Protein AF-A0A9P0GEY4-F1 (afdb_monomer)

pLDDT: mean 89.15, std 10.78, range [30.41, 98.0]

Secondary structure (DSSP, 8-state):
-HHHHT-SS--HHHHHHHHHHHHHHHHHTTB-HHHHHHTTT-GGG--TT-GGGBPPTTTS---HHHHHHHTSTTS-HHHHHHHHHHHHHHHHHHHHHHHHH--TT-HHHHHHGGGSHHHHHHS-----THHHHH-TT----HHHHHHHHHHGGG-THHHHHGGG-HHHHHHHHHH-B-TTSSBS-HHHHHHHHHHHTS---THHHHHHHHHHHHHS-SSS----HHHHHHHHHHHHHHTT--TTT----HHHHH---------

Structure (mmCIF, N/CA/C/O backbone):
data_AF-A0A9P0GEY4-F1
#
_entry.id   AF-A0A9P0GEY4-F1
#
loop_
_atom_site.group_PDB
_atom_site.id
_atom_site.type_symbol
_atom_site.label_atom_id
_atom_site.label_alt_id
_atom_site.label_comp_id
_atom_site.label_asym_id
_atom_site.label_entity_id
_atom_site.label_seq_id
_atom_site.pdbx_PDB_ins_code
_atom_site.Cartn_x
_atom_site.Cartn_y
_atom_site.Cartn_z
_atom_site.occupancy
_atom_site.B_iso_or_equiv
_atom_site.auth_seq_id
_atom_site.auth_comp_id
_atom_site.auth_asym_id
_atom_site.auth_atom_id
_atom_site.pdbx_PDB_model_num
ATOM 1 N N . MET A 1 1 ? -3.042 8.445 5.152 1.00 68.25 1 MET A N 1
ATOM 2 C CA . MET A 1 1 ? -3.713 7.452 4.290 1.00 68.25 1 MET A CA 1
ATOM 3 C C . MET A 1 1 ? -4.625 8.066 3.233 1.00 68.25 1 MET A C 1
ATOM 5 O O . MET A 1 1 ? -4.267 7.955 2.077 1.00 68.25 1 MET A O 1
ATOM 9 N N . ASN A 1 2 ? -5.768 8.693 3.560 1.00 75.38 2 ASN A N 1
ATOM 10 C CA . ASN A 1 2 ? -6.683 9.182 2.507 1.00 75.38 2 ASN A CA 1
ATOM 11 C C . ASN A 1 2 ? -5.985 10.156 1.536 1.00 75.38 2 ASN A C 1
ATOM 13 O O . ASN A 1 2 ? -5.916 9.899 0.345 1.00 75.38 2 ASN A O 1
ATOM 17 N N . ILE A 1 3 ? -5.342 11.197 2.072 1.00 78.88 3 ILE A N 1
ATOM 18 C CA . ILE A 1 3 ? -4.557 12.168 1.284 1.00 78.88 3 ILE A CA 1
ATOM 19 C C . ILE A 1 3 ? -3.437 11.482 0.485 1.00 78.88 3 ILE A C 1
ATOM 21 O O . ILE A 1 3 ? -3.150 11.844 -0.648 1.00 78.88 3 ILE A O 1
ATOM 25 N N . GLU A 1 4 ? -2.816 10.460 1.070 1.00 81.44 4 GLU A N 1
ATOM 26 C CA . GLU A 1 4 ? -1.689 9.745 0.468 1.00 81.44 4 GLU A CA 1
ATOM 27 C C . GLU A 1 4 ? -2.111 8.961 -0.781 1.00 81.44 4 GLU A C 1
ATOM 29 O O . GLU A 1 4 ? -1.420 9.018 -1.793 1.00 81.44 4 GLU A O 1
ATOM 34 N N . PHE A 1 5 ? -3.275 8.307 -0.745 1.00 83.06 5 PHE A N 1
ATOM 35 C CA . PHE A 1 5 ? -3.839 7.577 -1.886 1.00 83.06 5 PHE A CA 1
ATOM 36 C C . PHE A 1 5 ? -4.717 8.437 -2.804 1.00 83.06 5 PHE A C 1
ATOM 38 O O . PHE A 1 5 ? -5.253 7.933 -3.785 1.00 83.06 5 PHE A O 1
ATOM 45 N N . GLN A 1 6 ? -4.852 9.733 -2.522 1.00 82.88 6 GLN A N 1
ATOM 46 C CA . GLN A 1 6 ? -5.388 10.713 -3.472 1.00 82.88 6 GLN A CA 1
ATOM 47 C C . GLN A 1 6 ? -4.307 11.287 -4.401 1.00 82.88 6 GLN A C 1
ATOM 49 O O . GLN A 1 6 ? -4.634 12.030 -5.328 1.00 82.88 6 GLN A O 1
ATOM 54 N N . SER A 1 7 ? -3.037 10.939 -4.163 1.00 84.69 7 SER A N 1
ATOM 55 C CA . SER A 1 7 ? -1.894 11.393 -4.952 1.00 84.69 7 SER A CA 1
ATOM 56 C C . SER A 1 7 ? -2.032 11.045 -6.439 1.00 84.69 7 SER A C 1
ATOM 58 O O . SER A 1 7 ? -2.631 10.041 -6.819 1.00 84.69 7 SER A O 1
ATOM 60 N N . GLU A 1 8 ? -1.449 11.882 -7.293 1.00 82.31 8 GLU A N 1
ATOM 61 C CA . GLU A 1 8 ? -1.297 11.600 -8.727 1.00 82.31 8 GLU A CA 1
ATOM 62 C C . GLU A 1 8 ? -0.056 10.755 -9.023 1.00 82.31 8 GLU A C 1
ATOM 64 O O . GLU A 1 8 ? 0.036 10.139 -10.081 1.00 82.31 8 GLU A O 1
ATOM 69 N N . HIS A 1 9 ? 0.864 10.667 -8.062 1.00 87.12 9 HIS A N 1
ATOM 70 C CA . HIS A 1 9 ? 2.096 9.901 -8.190 1.00 87.12 9 HIS A CA 1
ATOM 71 C C . HIS A 1 9 ? 1.862 8.409 -7.906 1.00 87.12 9 HIS A C 1
ATOM 73 O O . HIS A 1 9 ? 0.943 8.056 -7.159 1.00 87.12 9 HIS A O 1
ATOM 79 N N . PRO A 1 10 ? 2.710 7.504 -8.429 1.00 89.00 10 PRO A N 1
ATOM 80 C CA . PRO A 1 10 ? 2.598 6.076 -8.149 1.00 89.00 10 PRO A CA 1
ATOM 81 C C . PRO A 1 10 ? 2.727 5.776 -6.648 1.00 89.00 10 PRO A C 1
ATOM 83 O O . PRO A 1 10 ? 3.715 6.146 -6.014 1.00 89.00 10 PRO A O 1
ATOM 86 N N . LYS A 1 11 ? 1.742 5.071 -6.072 1.00 92.50 11 LYS A N 1
ATOM 87 C CA . LYS A 1 11 ? 1.725 4.657 -4.650 1.00 92.50 11 LYS A CA 1
ATOM 88 C C . LYS A 1 11 ? 1.466 3.167 -4.432 1.00 92.50 11 LYS A C 1
ATOM 90 O O . LYS A 1 11 ? 1.324 2.728 -3.292 1.00 92.50 11 LYS A O 1
ATOM 95 N N . ILE A 1 12 ? 1.430 2.373 -5.504 1.00 92.69 12 ILE A N 1
ATOM 96 C CA . ILE A 1 12 ? 1.053 0.954 -5.435 1.00 92.69 12 ILE A CA 1
ATOM 97 C C . ILE A 1 12 ? 1.972 0.135 -4.511 1.00 92.69 12 ILE A C 1
ATOM 99 O O . ILE A 1 12 ? 1.498 -0.721 -3.772 1.00 92.69 12 ILE A O 1
ATOM 103 N N . HIS A 1 13 ? 3.265 0.469 -4.469 1.00 92.38 13 HIS A N 1
ATOM 104 C CA . HIS A 1 13 ? 4.271 -0.176 -3.618 1.00 92.38 13 HIS A CA 1
ATOM 105 C C . HIS A 1 13 ? 3.966 -0.050 -2.113 1.00 92.38 13 HIS A C 1
ATOM 107 O O . HIS A 1 13 ? 4.307 -0.943 -1.338 1.00 92.38 13 HIS A O 1
ATOM 113 N N . HIS A 1 14 ? 3.273 1.013 -1.691 1.00 92.88 14 HIS A N 1
ATOM 114 C CA . HIS A 1 14 ? 2.885 1.232 -0.294 1.00 92.88 14 HIS A CA 1
ATOM 115 C C . HIS A 1 14 ? 1.480 0.729 0.046 1.00 92.88 14 HIS A C 1
ATOM 117 O O . HIS A 1 14 ? 1.140 0.652 1.227 1.00 92.88 14 HIS A O 1
ATOM 123 N N . LEU A 1 15 ? 0.654 0.387 -0.950 1.00 92.88 15 LEU A N 1
ATOM 124 C CA . LEU A 1 15 ? -0.766 0.103 -0.736 1.00 92.88 15 LEU A CA 1
ATOM 125 C C . LEU A 1 15 ? -0.985 -1.010 0.295 1.00 92.88 15 LEU A C 1
ATOM 127 O O . LEU A 1 15 ? -1.696 -0.811 1.281 1.00 92.88 15 LEU A O 1
ATOM 131 N N . TYR A 1 16 ? -0.316 -2.150 0.111 1.00 94.56 16 TYR A N 1
ATOM 132 C CA . TYR A 1 16 ? -0.448 -3.294 1.012 1.00 94.56 16 TYR A CA 1
ATOM 133 C C . TYR A 1 16 ? -0.030 -2.966 2.448 1.00 94.56 16 TYR A C 1
ATOM 135 O O . TYR A 1 16 ? -0.753 -3.267 3.403 1.00 94.56 16 TYR A O 1
ATOM 143 N N . GLU A 1 17 ? 1.137 -2.345 2.607 1.00 93.06 17 GLU A N 1
ATOM 144 C CA . GLU A 1 17 ? 1.706 -2.020 3.912 1.00 93.06 17 GLU A CA 1
ATOM 145 C C . GLU A 1 17 ? 0.837 -1.011 4.662 1.00 93.06 17 GLU A C 1
ATOM 147 O O . GLU A 1 17 ? 0.429 -1.279 5.791 1.00 93.06 17 GLU A O 1
ATOM 152 N N . LYS A 1 18 ? 0.451 0.091 4.013 1.00 93.31 18 LYS A N 1
ATOM 153 C CA . LYS A 1 18 ? -0.343 1.147 4.650 1.00 93.31 18 LYS A CA 1
ATOM 154 C C . LYS A 1 18 ? -1.724 0.659 5.067 1.00 93.31 18 LYS A C 1
ATOM 156 O O . LYS A 1 18 ? -2.150 0.952 6.184 1.00 93.31 18 LYS A O 1
ATOM 161 N N . ILE A 1 19 ? -2.426 -0.098 4.218 1.00 94.06 19 ILE A N 1
ATOM 162 C CA . ILE A 1 19 ? -3.738 -0.660 4.581 1.00 94.06 19 ILE A CA 1
ATOM 163 C C . ILE A 1 19 ? -3.595 -1.663 5.732 1.00 94.06 19 ILE A C 1
ATOM 165 O O . ILE A 1 19 ? -4.371 -1.618 6.688 1.00 94.06 19 ILE A O 1
ATOM 169 N N . SER A 1 20 ? -2.559 -2.507 5.699 1.00 94.62 20 SER A N 1
ATOM 170 C CA . SER A 1 20 ? -2.240 -3.434 6.791 1.00 94.62 20 SER A CA 1
ATOM 171 C C . SER A 1 20 ? -1.948 -2.718 8.111 1.00 94.62 20 SER A C 1
ATOM 173 O O . SER A 1 20 ? -2.391 -3.171 9.167 1.00 94.62 20 SER A O 1
ATOM 175 N N . GLU A 1 21 ? -1.213 -1.607 8.074 1.00 93.94 21 GLU A N 1
ATOM 176 C CA . GLU A 1 21 ? -0.913 -0.779 9.243 1.00 93.94 21 GLU A CA 1
ATOM 177 C C . GLU A 1 21 ? -2.171 -0.143 9.828 1.00 93.94 21 GLU A C 1
ATOM 179 O O . GLU A 1 21 ? -2.418 -0.298 11.025 1.00 93.94 21 GLU A O 1
ATOM 184 N N . LEU A 1 22 ? -2.999 0.510 9.005 1.00 94.62 22 LEU A N 1
ATOM 185 C CA . L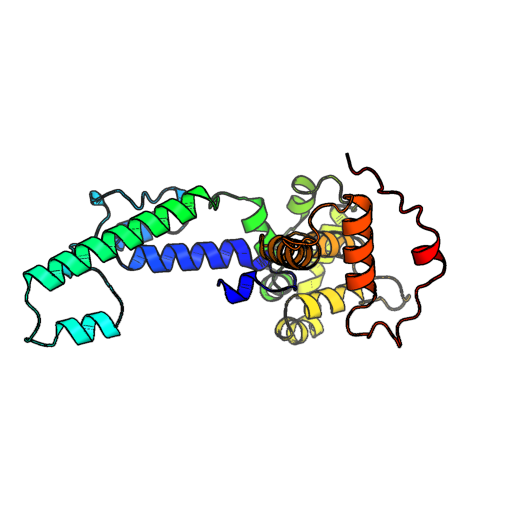EU A 1 22 ? -4.257 1.103 9.468 1.00 94.62 22 LEU A CA 1
ATOM 186 C C . LEU A 1 22 ? -5.162 0.051 10.094 1.00 94.62 22 LEU A C 1
ATOM 188 O O . LEU A 1 22 ? -5.680 0.260 11.190 1.00 94.62 22 LEU A O 1
ATOM 192 N N . TYR A 1 23 ? -5.327 -1.085 9.418 1.00 96.12 23 TYR A N 1
ATOM 193 C CA . TYR A 1 23 ? -6.159 -2.169 9.912 1.00 96.12 23 TYR A CA 1
ATOM 194 C C . TYR A 1 23 ? -5.672 -2.658 11.283 1.00 96.12 23 TYR A C 1
ATOM 196 O O . TYR A 1 23 ? -6.457 -2.747 12.225 1.00 96.12 23 TYR A O 1
ATOM 204 N N . LYS A 1 24 ? -4.358 -2.868 11.446 1.00 95.31 24 LYS A N 1
ATOM 205 C CA . LYS A 1 24 ? -3.750 -3.220 12.740 1.00 95.31 24 LYS A CA 1
ATOM 206 C C . LYS A 1 24 ? -3.958 -2.144 13.805 1.00 95.31 24 LYS A C 1
ATOM 208 O O . LYS A 1 24 ? -4.199 -2.497 14.955 1.00 95.31 24 LYS A O 1
ATOM 213 N N . ILE A 1 25 ? -3.825 -0.863 13.460 1.00 95.06 25 ILE A N 1
ATOM 214 C CA . ILE A 1 25 ? -4.013 0.252 14.400 1.00 95.06 25 ILE A CA 1
ATOM 215 C C . ILE A 1 25 ? -5.444 0.253 14.940 1.00 95.06 25 ILE A C 1
ATOM 217 O O . ILE A 1 25 ? -5.624 0.336 16.148 1.00 95.06 25 ILE A O 1
ATOM 221 N N . ILE A 1 26 ? -6.445 0.090 14.072 1.00 96.50 26 ILE A N 1
ATOM 222 C CA . ILE A 1 26 ? -7.850 0.061 14.496 1.00 96.50 26 ILE A CA 1
ATOM 223 C C . ILE A 1 26 ? -8.122 -1.174 15.361 1.00 96.50 26 ILE A C 1
ATOM 225 O O . ILE A 1 26 ? -8.725 -1.050 16.422 1.00 96.50 26 ILE A O 1
ATOM 229 N N . LEU A 1 27 ? -7.635 -2.356 14.961 1.00 97.06 27 LEU A N 1
ATOM 230 C CA . LEU A 1 27 ? -7.813 -3.578 15.752 1.00 97.06 27 LEU A CA 1
ATOM 231 C C . LEU A 1 27 ? -7.212 -3.454 17.158 1.00 97.06 27 LEU A C 1
ATOM 233 O O . LEU A 1 27 ? -7.834 -3.895 18.118 1.00 97.06 27 LEU A O 1
ATOM 237 N N . LYS A 1 28 ? -6.037 -2.827 17.306 1.00 96.38 28 LYS A N 1
ATOM 238 C CA . LYS A 1 28 ? -5.385 -2.613 18.613 1.00 96.38 28 LYS A CA 1
ATOM 239 C C . LYS A 1 28 ? -6.241 -1.827 19.607 1.00 96.38 28 LYS A C 1
ATOM 241 O O . LYS A 1 28 ? -5.999 -1.939 20.803 1.00 96.38 28 LYS A O 1
ATOM 246 N N . ASN A 1 29 ? -7.221 -1.059 19.133 1.00 97.25 29 ASN A N 1
ATOM 247 C CA . ASN A 1 29 ? -8.087 -0.274 20.004 1.00 97.25 29 ASN A CA 1
A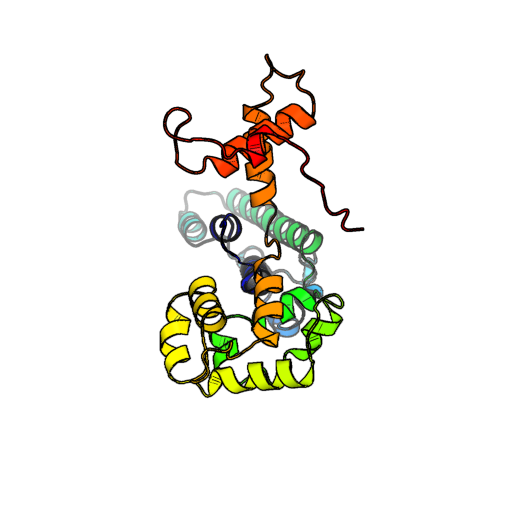TOM 248 C C . ASN A 1 29 ? -9.096 -1.136 20.777 1.00 97.25 29 ASN A C 1
ATOM 250 O O . ASN A 1 29 ? -9.557 -0.707 21.831 1.00 97.25 29 ASN A O 1
ATOM 254 N N . TYR A 1 30 ? -9.459 -2.323 20.270 1.00 97.94 30 TYR A N 1
ATOM 255 C CA . TYR A 1 30 ? -10.537 -3.128 20.861 1.00 97.94 30 TYR A CA 1
ATOM 256 C C . TYR A 1 30 ? -10.312 -4.648 20.872 1.00 97.94 30 TYR A C 1
ATOM 258 O O . TYR A 1 30 ? -11.003 -5.346 21.611 1.00 97.94 30 TYR A O 1
ATOM 266 N N . ILE A 1 31 ? -9.360 -5.180 20.101 1.00 97.56 31 ILE A N 1
ATOM 267 C CA . ILE A 1 31 ? -9.000 -6.605 20.076 1.00 97.56 31 ILE A CA 1
ATOM 268 C C . ILE A 1 31 ? -7.874 -6.878 21.070 1.00 97.56 31 ILE A C 1
ATOM 270 O O . ILE A 1 31 ? -6.909 -6.118 21.167 1.00 97.56 31 ILE A O 1
ATOM 274 N N . ARG A 1 32 ? -7.950 -8.011 21.774 1.00 96.44 32 ARG A N 1
ATOM 275 C CA . ARG A 1 32 ? -6.916 -8.408 22.728 1.00 96.44 32 ARG A CA 1
ATOM 276 C C . ARG A 1 32 ? -5.563 -8.667 22.064 1.00 96.44 32 ARG A C 1
ATOM 278 O O . ARG A 1 32 ? -5.447 -9.254 20.986 1.00 96.44 32 ARG A O 1
ATOM 285 N N . ASN A 1 33 ? -4.506 -8.289 22.777 1.00 94.50 33 ASN A N 1
ATOM 286 C CA . ASN A 1 33 ? -3.132 -8.388 22.293 1.00 94.50 33 ASN A CA 1
ATOM 287 C C . ASN A 1 33 ? -2.652 -9.828 22.041 1.00 94.50 33 ASN A C 1
ATOM 289 O O . ASN A 1 33 ? -1.804 -10.025 21.173 1.00 94.50 33 ASN A O 1
ATOM 293 N N . ASP A 1 34 ? -3.154 -10.828 22.771 1.00 94.44 34 ASP A N 1
ATOM 294 C CA . ASP A 1 34 ? -2.841 -12.245 22.535 1.00 94.44 34 ASP A CA 1
ATOM 295 C C . ASP A 1 34 ? -3.319 -12.694 21.147 1.00 94.44 34 ASP A C 1
ATOM 297 O O . ASP A 1 34 ? -2.542 -13.270 20.384 1.00 94.44 34 ASP A O 1
ATOM 301 N N . ILE A 1 35 ? -4.542 -12.322 20.758 1.00 94.75 35 ILE A N 1
ATOM 302 C CA . ILE A 1 35 ? -5.098 -12.624 19.433 1.00 94.75 35 ILE A CA 1
ATOM 303 C C . ILE A 1 35 ? -4.281 -11.947 18.328 1.00 94.75 35 ILE A C 1
ATOM 305 O O . ILE A 1 35 ? -3.940 -12.596 17.334 1.00 94.75 35 ILE A O 1
ATOM 309 N N . LEU A 1 36 ? -3.918 -10.671 18.509 1.00 93.50 36 LEU A N 1
ATOM 310 C CA . LEU A 1 36 ? -3.107 -9.924 17.539 1.00 93.50 36 LEU A CA 1
ATOM 311 C C . LEU A 1 36 ? -1.705 -10.518 17.367 1.00 93.50 36 LEU A C 1
ATOM 313 O O . LEU A 1 36 ? -1.183 -10.552 16.252 1.00 93.50 36 LEU A O 1
ATOM 317 N N . LYS A 1 37 ? -1.092 -11.000 18.454 1.00 92.69 37 LYS A N 1
ATOM 318 C CA . LYS A 1 37 ? 0.213 -11.675 18.410 1.00 92.69 37 LYS A CA 1
ATOM 319 C C . LYS A 1 37 ? 0.121 -13.017 17.687 1.00 92.69 37 LYS A C 1
ATOM 321 O O . LYS A 1 37 ? 0.949 -13.274 16.815 1.00 92.69 37 LYS A O 1
ATOM 326 N N . ASN A 1 38 ? -0.904 -13.817 17.982 1.00 91.31 38 ASN A N 1
ATOM 327 C CA . ASN A 1 38 ? -1.127 -15.117 17.340 1.00 91.31 38 ASN A CA 1
ATOM 328 C C . ASN A 1 38 ? -1.343 -14.987 15.822 1.00 91.31 38 ASN A C 1
ATOM 330 O O . ASN A 1 38 ? -0.910 -15.844 15.058 1.00 91.31 38 ASN A O 1
ATOM 334 N N . HIS A 1 39 ? -1.938 -13.878 15.374 1.00 87.88 39 HIS A N 1
ATOM 335 C CA . HIS A 1 39 ? -2.233 -13.609 13.963 1.00 87.88 39 HIS A CA 1
ATOM 336 C C . HIS A 1 39 ? -1.302 -12.571 13.319 1.00 87.88 39 HIS A C 1
ATOM 338 O O . HIS A 1 39 ? -1.631 -12.003 12.277 1.00 87.88 39 HIS A O 1
ATOM 344 N N . LYS A 1 40 ? -0.114 -12.324 13.893 1.00 82.50 40 LYS A N 1
ATOM 345 C CA . LYS A 1 40 ? 0.820 -11.271 13.444 1.00 82.50 40 LYS A CA 1
ATOM 346 C C . LYS A 1 40 ? 1.097 -11.287 11.931 1.00 82.50 40 LYS A C 1
ATOM 348 O O . LYS A 1 40 ? 1.269 -10.223 11.331 1.00 82.50 40 LYS A O 1
ATOM 353 N N . TYR A 1 41 ? 1.141 -12.480 11.334 1.00 83.19 41 TYR A N 1
ATOM 354 C CA . TYR A 1 41 ? 1.458 -12.707 9.920 1.00 83.19 41 TYR A CA 1
ATOM 355 C C . TYR A 1 41 ? 0.240 -13.024 9.039 1.00 83.19 41 TYR A C 1
ATOM 357 O O . TYR A 1 41 ? 0.402 -13.153 7.829 1.00 83.19 41 TYR A O 1
ATOM 365 N N . ASN A 1 42 ? -0.962 -13.128 9.616 1.00 89.31 42 ASN A N 1
ATOM 366 C CA . ASN A 1 42 ? -2.190 -13.453 8.893 1.00 89.31 42 ASN A CA 1
ATOM 367 C C . ASN A 1 42 ? -3.351 -12.572 9.378 1.00 89.31 42 ASN A C 1
ATOM 369 O O . ASN A 1 42 ? -4.175 -12.978 10.196 1.00 89.31 42 ASN A O 1
ATOM 373 N N . LEU A 1 43 ? -3.406 -11.348 8.852 1.00 90.19 43 LEU A N 1
ATOM 374 C CA . LEU A 1 43 ? -4.461 -10.385 9.181 1.00 90.19 43 LEU A CA 1
ATOM 375 C C . LEU A 1 43 ? -5.838 -10.818 8.679 1.00 90.19 43 LEU A C 1
ATOM 377 O O . LEU A 1 43 ? -6.841 -10.480 9.304 1.00 90.19 43 LEU A O 1
ATOM 381 N N . ALA A 1 44 ? -5.887 -11.580 7.583 1.00 91.44 44 ALA A N 1
ATOM 382 C CA . ALA A 1 44 ? -7.132 -12.063 7.000 1.00 91.44 44 ALA A CA 1
ATOM 383 C C . ALA A 1 44 ? -7.897 -12.996 7.951 1.00 91.44 44 ALA A C 1
ATOM 385 O O . ALA A 1 44 ? -9.128 -13.015 7.921 1.00 91.44 44 ALA A O 1
ATOM 386 N N . ALA A 1 45 ? -7.180 -13.740 8.800 1.00 91.38 45 ALA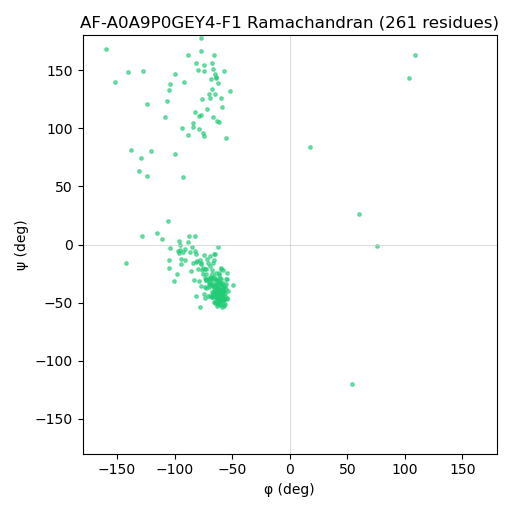 A N 1
ATOM 387 C CA . ALA A 1 45 ? -7.755 -14.688 9.752 1.00 91.38 45 ALA A CA 1
ATOM 388 C C . ALA A 1 45 ? -8.377 -14.032 10.998 1.00 91.38 45 ALA A C 1
ATOM 390 O O . ALA A 1 45 ? -9.177 -14.665 11.684 1.00 91.38 45 ALA A O 1
ATOM 391 N N . ILE A 1 46 ? -8.058 -12.768 11.292 1.00 93.06 46 ILE A N 1
ATOM 392 C CA . ILE A 1 46 ? -8.656 -12.065 12.430 1.00 93.06 46 ILE A CA 1
ATOM 393 C C . ILE A 1 46 ? -10.113 -11.746 12.088 1.00 93.06 46 ILE A C 1
ATOM 395 O O . ILE A 1 46 ? -10.379 -10.978 11.164 1.00 93.06 46 ILE A O 1
ATOM 399 N N . ALA A 1 47 ? -11.055 -12.315 12.843 1.00 93.81 47 ALA A N 1
ATOM 400 C CA . ALA A 1 47 ? -12.477 -11.993 12.754 1.00 93.81 47 ALA A CA 1
ATOM 401 C C . ALA A 1 47 ? -12.789 -10.742 13.607 1.00 93.81 47 ALA A C 1
ATOM 403 O O . ALA A 1 47 ? -12.912 -10.863 14.826 1.00 93.81 47 ALA A O 1
ATOM 404 N N . PRO A 1 48 ? -12.925 -9.542 13.007 1.00 94.94 48 PRO A N 1
ATOM 405 C CA . PRO A 1 48 ? -13.060 -8.288 13.755 1.00 94.94 48 PRO A CA 1
ATOM 406 C C . PRO A 1 48 ? -14.392 -8.168 14.498 1.00 94.94 48 PRO A C 1
ATOM 408 O O . PRO A 1 48 ? -14.514 -7.365 15.409 1.00 94.94 48 PRO A O 1
ATOM 411 N N . SER A 1 49 ? -15.398 -8.955 14.122 1.00 96.25 49 SER A N 1
ATOM 412 C CA . SER A 1 49 ? -16.719 -8.958 14.747 1.00 96.25 49 SER A CA 1
ATOM 413 C C . SER A 1 49 ? -16.883 -10.032 15.822 1.00 96.25 49 SER A C 1
ATOM 415 O O . SER A 1 49 ? -17.972 -10.141 16.374 1.00 96.25 49 SER A O 1
ATOM 417 N N . ASN A 1 50 ? -15.855 -10.849 16.097 1.00 96.12 50 ASN A N 1
ATOM 418 C CA . ASN A 1 50 ? -15.944 -11.913 17.095 1.00 96.12 50 ASN A CA 1
ATOM 419 C C . ASN A 1 50 ? -15.786 -11.339 18.519 1.00 96.12 50 ASN A C 1
ATOM 421 O O . ASN A 1 50 ? -14.665 -10.961 18.875 1.00 96.12 50 ASN A O 1
ATOM 425 N N . PRO A 1 51 ? -16.844 -11.329 19.357 1.00 94.81 51 PRO A N 1
ATOM 426 C CA . PRO A 1 51 ? -16.776 -10.767 20.705 1.00 94.81 51 PRO A CA 1
ATOM 427 C C . PRO A 1 51 ? -15.763 -11.479 21.604 1.00 94.81 51 PRO A C 1
ATOM 429 O O . PRO A 1 51 ? -15.178 -10.851 22.486 1.00 94.81 51 PRO A O 1
ATOM 432 N N . ASP A 1 52 ? -15.479 -12.758 21.339 1.00 95.62 52 ASP A N 1
ATOM 433 C CA . ASP A 1 52 ? -14.482 -13.526 22.085 1.00 95.62 52 ASP A CA 1
ATOM 434 C C . ASP A 1 52 ? -13.067 -12.996 21.890 1.00 95.62 52 ASP A C 1
ATOM 436 O O . ASP A 1 52 ? -12.175 -13.411 22.622 1.00 95.62 52 ASP A O 1
ATOM 440 N N . TYR A 1 53 ? -12.818 -12.117 20.918 1.00 96.38 53 TYR A N 1
ATOM 441 C CA . TYR A 1 53 ? -11.516 -11.485 20.699 1.00 96.38 53 TYR A CA 1
ATOM 442 C C . TYR A 1 53 ? -11.409 -10.111 21.352 1.00 96.38 53 TYR A C 1
ATOM 444 O O . TYR A 1 53 ? -10.327 -9.523 21.339 1.00 96.38 53 TYR A O 1
ATOM 452 N N . PHE A 1 54 ? -12.501 -9.584 21.903 1.00 97.31 54 PHE A N 1
ATOM 453 C CA . PHE A 1 54 ? -12.549 -8.207 22.369 1.00 97.31 54 PHE A CA 1
ATOM 454 C C . PHE A 1 54 ? -11.887 -8.072 23.742 1.00 97.31 54 PHE A C 1
ATOM 456 O O . PHE A 1 54 ? -11.867 -8.998 24.562 1.00 97.31 54 PHE A O 1
ATOM 463 N N . LEU A 1 55 ? -11.321 -6.893 23.977 1.00 96.94 55 LEU A N 1
ATOM 464 C CA . LEU A 1 55 ? -11.015 -6.399 25.314 1.00 96.94 55 LEU A CA 1
ATOM 465 C C . LEU A 1 55 ? -12.320 -6.155 26.078 1.00 96.94 55 LEU A C 1
ATOM 467 O O . LEU A 1 55 ? -13.397 -6.041 25.486 1.00 96.94 55 LEU A O 1
ATOM 471 N N . LYS A 1 56 ? -12.242 -6.033 27.405 1.00 95.44 56 LYS A N 1
ATOM 472 C CA . LYS A 1 56 ? -13.384 -5.494 28.152 1.00 95.44 56 LYS A CA 1
ATOM 473 C C . LYS A 1 56 ? -13.596 -4.043 27.733 1.00 95.44 56 LYS A C 1
ATOM 475 O O . LYS A 1 56 ? -12.631 -3.337 27.468 1.00 95.44 56 LYS A O 1
ATOM 480 N N . ILE A 1 57 ? -14.847 -3.585 27.718 1.00 92.31 57 ILE A N 1
ATOM 481 C CA . ILE A 1 57 ? -15.196 -2.245 27.218 1.00 92.31 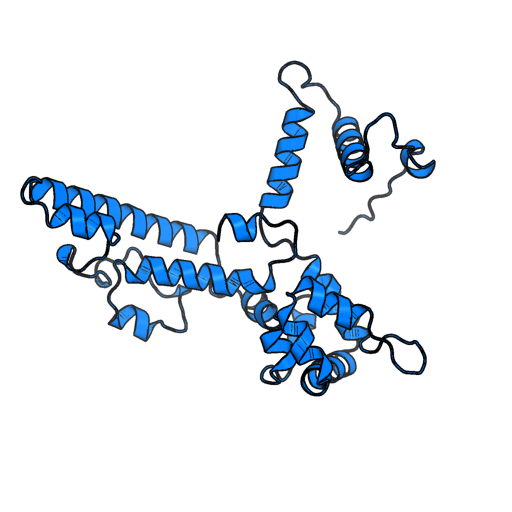57 ILE A CA 1
ATOM 482 C C . ILE A 1 57 ? -14.426 -1.112 27.917 1.00 92.31 57 ILE A C 1
ATOM 484 O O . ILE A 1 57 ? -14.128 -0.095 27.300 1.00 92.31 57 ILE A O 1
ATOM 488 N N . ASP A 1 58 ? -14.059 -1.304 29.185 1.00 89.88 58 ASP A N 1
ATOM 489 C CA . ASP A 1 58 ? -13.301 -0.327 29.967 1.00 89.88 58 ASP A CA 1
ATOM 490 C C . ASP A 1 58 ? -11.791 -0.343 29.713 1.00 89.88 58 ASP A C 1
ATOM 492 O O . ASP A 1 58 ? -11.118 0.620 30.053 1.00 89.88 58 ASP A O 1
ATOM 496 N N . GLU A 1 59 ? -11.275 -1.396 29.081 1.00 93.38 59 GLU A N 1
ATOM 497 C CA . GLU A 1 59 ? -9.866 -1.553 28.697 1.00 93.38 59 GLU A CA 1
ATOM 498 C C . GLU A 1 59 ? -9.615 -1.156 27.228 1.00 93.38 59 GLU A C 1
ATOM 500 O O . GLU A 1 59 ? -8.475 -1.175 26.764 1.00 93.38 59 GLU A O 1
ATOM 505 N N . MET A 1 60 ? -10.674 -0.842 26.473 1.00 96.12 60 MET A N 1
ATOM 506 C CA . MET A 1 60 ? -10.590 -0.396 25.080 1.00 96.12 60 MET A CA 1
ATOM 507 C C . MET A 1 60 ? -10.094 1.049 24.980 1.00 96.12 60 MET A C 1
ATOM 509 O O . MET A 1 60 ? -10.310 1.851 25.883 1.00 96.12 60 MET A O 1
ATOM 513 N N . TYR A 1 61 ? -9.482 1.392 23.846 1.00 95.81 61 TYR A N 1
ATOM 514 C CA . TYR A 1 61 ? -8.934 2.724 23.592 1.00 95.81 61 TYR A CA 1
ATOM 515 C C . TYR A 1 61 ? -9.782 3.518 22.592 1.00 95.81 61 TYR A C 1
ATOM 517 O O . TYR A 1 61 ? -9.967 3.103 21.444 1.00 95.81 61 TYR A O 1
ATOM 525 N N . PHE A 1 62 ? -10.242 4.708 22.989 1.00 95.12 62 PHE A N 1
ATOM 526 C CA . PHE A 1 62 ? -11.084 5.571 22.146 1.00 95.12 62 PHE A CA 1
ATOM 527 C C . PHE A 1 62 ? -10.417 6.897 21.754 1.00 95.12 62 PHE A C 1
ATOM 529 O O . PHE A 1 62 ? -11.048 7.759 21.143 1.00 95.12 62 PHE A O 1
ATOM 536 N N . GLY A 1 63 ? -9.118 7.035 22.033 1.00 94.06 63 GLY A N 1
ATOM 537 C CA . GLY A 1 63 ? -8.322 8.209 21.681 1.00 94.06 63 GLY A CA 1
ATOM 538 C C . GLY A 1 63 ? -8.047 9.114 22.879 1.00 94.06 63 GLY A C 1
ATOM 539 O O . GLY A 1 63 ? -8.908 9.344 23.717 1.00 94.06 63 GLY A O 1
ATOM 540 N N . ALA A 1 64 ? -6.847 9.696 22.931 1.00 93.56 64 ALA A N 1
ATOM 541 C CA . ALA A 1 64 ? -6.360 10.415 24.114 1.00 93.56 64 ALA A CA 1
ATOM 542 C C . ALA A 1 64 ? -7.282 11.551 24.601 1.00 93.56 64 ALA A C 1
ATOM 544 O O . ALA A 1 64 ? -7.454 11.728 25.801 1.00 93.56 64 ALA A O 1
ATOM 545 N N . LYS A 1 65 ? -7.906 12.302 23.683 1.00 93.44 65 LYS A N 1
ATOM 546 C CA . LYS A 1 65 ? -8.849 13.378 24.043 1.00 93.44 65 LYS A CA 1
ATOM 547 C C . LYS A 1 65 ? -10.140 12.847 24.669 1.00 93.44 65 LYS A C 1
ATOM 549 O O . LYS A 1 65 ? -10.720 13.518 25.512 1.00 93.44 65 LYS A O 1
ATOM 554 N N . VAL A 1 66 ? -10.590 11.673 24.231 1.00 92.56 66 VAL A N 1
ATOM 555 C CA . VAL A 1 66 ? -11.782 11.014 24.773 1.00 92.56 66 VAL A CA 1
ATOM 556 C C . VAL A 1 66 ? -11.483 10.502 26.179 1.00 92.56 66 VAL A C 1
ATOM 558 O O . VAL A 1 66 ? -12.264 10.764 27.084 1.00 92.56 66 VAL A O 1
ATOM 561 N N . GLU A 1 67 ? -10.317 9.882 26.384 1.00 91.00 67 GLU A N 1
ATOM 562 C CA . GLU A 1 67 ? -9.896 9.431 27.718 1.00 91.00 67 GLU A CA 1
ATOM 563 C C . GLU A 1 67 ? -9.799 10.605 28.710 1.00 91.00 67 GLU A C 1
ATOM 565 O O . GLU A 1 67 ? -10.359 10.530 29.797 1.00 91.00 67 GLU A O 1
ATOM 570 N N . GLN A 1 68 ? -9.211 11.740 28.304 1.00 90.44 68 GLN A N 1
ATOM 571 C CA . GLN A 1 68 ? -9.188 12.965 29.125 1.00 90.44 68 GLN A CA 1
ATOM 572 C C . GLN A 1 68 ? -10.588 13.492 29.460 1.00 90.44 68 GLN A C 1
ATOM 574 O O . GLN A 1 68 ? -10.808 14.062 30.525 1.00 90.44 68 GLN A O 1
ATOM 579 N N . MET A 1 69 ? -11.545 13.334 28.545 1.00 89.50 69 MET A N 1
ATOM 580 C CA . MET A 1 69 ? -12.917 13.778 28.766 1.00 89.50 69 MET A CA 1
ATOM 581 C C . ME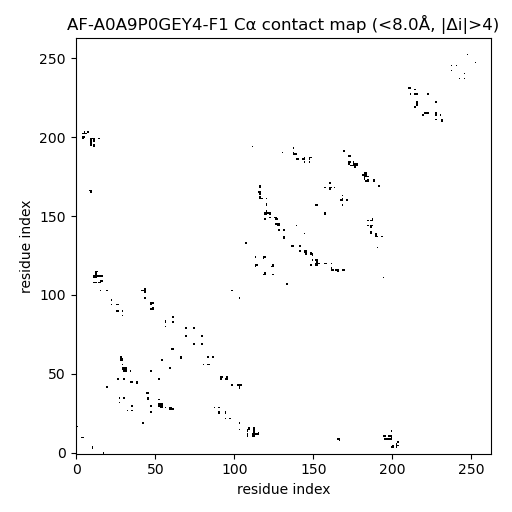T A 1 69 ? -13.655 12.872 29.761 1.00 89.50 69 MET A C 1
ATOM 583 O O . MET A 1 69 ? -14.501 13.365 30.500 1.00 89.50 69 MET A O 1
ATOM 587 N N . PHE A 1 70 ? -13.317 11.580 29.822 1.00 88.06 70 PHE A N 1
ATOM 588 C CA . PHE A 1 70 ? -13.886 10.639 30.794 1.00 88.06 70 PHE A CA 1
ATOM 589 C C . PHE A 1 70 ? -13.363 10.825 32.219 1.00 88.06 70 PHE A C 1
ATOM 591 O O . PHE A 1 70 ? -14.033 10.407 33.158 1.00 88.06 70 PHE A O 1
ATOM 598 N N . GLU A 1 71 ? -12.203 11.461 32.395 1.00 84.38 71 GLU A N 1
ATOM 599 C CA . GLU A 1 71 ? -11.686 11.843 33.717 1.00 84.38 71 GLU A CA 1
ATOM 600 C C . GLU A 1 71 ? -12.471 13.008 34.346 1.00 84.38 71 GLU A C 1
ATOM 602 O O . GLU A 1 71 ? -12.320 13.293 35.531 1.00 84.38 71 GLU A O 1
ATOM 607 N N . ASN A 1 72 ? -13.320 13.692 33.573 1.00 80.81 72 ASN A N 1
ATOM 608 C CA . ASN A 1 72 ? -14.179 14.749 34.082 1.00 80.81 72 ASN A CA 1
ATOM 609 C C . ASN A 1 72 ? -15.447 14.151 34.723 1.00 80.81 72 ASN A C 1
ATOM 611 O O . ASN A 1 72 ? -16.313 13.628 34.022 1.00 80.81 72 ASN A O 1
ATOM 615 N N . ASP A 1 73 ? -15.596 14.305 36.043 1.00 73.94 73 ASP A N 1
ATOM 616 C CA . ASP A 1 73 ? -16.701 13.759 36.860 1.00 73.94 73 ASP A CA 1
ATOM 617 C C . ASP A 1 73 ? -18.110 14.278 36.497 1.00 73.94 73 ASP A C 1
ATOM 619 O O . ASP A 1 73 ? -19.107 13.880 37.100 1.00 73.94 73 ASP A O 1
ATOM 623 N N . SER A 1 74 ? -18.222 15.183 35.524 1.00 83.31 74 SER A N 1
ATOM 624 C CA . SER A 1 74 ? -19.495 15.776 35.100 1.00 83.31 74 SER A CA 1
ATOM 625 C C . SER A 1 74 ? -20.305 14.925 34.114 1.00 83.31 74 SER A C 1
ATOM 627 O O . SER A 1 74 ? -21.438 15.295 33.809 1.00 83.31 74 SER A O 1
ATOM 629 N N . ILE A 1 75 ? -19.767 13.801 33.628 1.00 85.88 75 ILE A N 1
ATOM 630 C CA . ILE A 1 75 ? -20.446 12.925 32.661 1.00 85.88 75 ILE A CA 1
ATOM 631 C C . ILE A 1 75 ? -20.962 11.668 33.357 1.00 85.88 75 ILE A C 1
ATOM 633 O O . ILE A 1 75 ? -20.234 11.001 34.096 1.00 85.88 75 ILE A O 1
ATOM 637 N N . ASP A 1 76 ? -22.216 11.304 33.090 1.00 89.75 76 ASP A N 1
ATOM 638 C CA . ASP A 1 76 ? -22.796 10.105 33.678 1.00 89.75 76 ASP A CA 1
ATOM 639 C C . ASP A 1 76 ? -22.147 8.818 33.133 1.00 89.75 76 ASP A C 1
ATOM 641 O O . ASP A 1 76 ? -21.845 8.668 31.943 1.00 89.75 76 ASP A O 1
ATOM 645 N N . LYS A 1 77 ? -21.978 7.824 34.012 1.00 88.12 77 LYS A N 1
ATOM 646 C CA . LYS A 1 77 ? -21.347 6.543 33.654 1.00 88.12 77 LYS A CA 1
ATOM 647 C C . LYS A 1 77 ? -22.142 5.777 32.597 1.00 88.12 77 LYS A C 1
ATOM 649 O O . LYS A 1 77 ? -21.541 5.036 31.814 1.00 88.12 77 LYS A O 1
ATOM 654 N N . SER A 1 78 ? -23.470 5.920 32.560 1.00 90.25 78 SER A N 1
ATOM 655 C CA . SER A 1 78 ? -24.285 5.264 31.534 1.00 90.25 78 SER A CA 1
ATOM 656 C C . SER A 1 78 ? -24.070 5.895 30.156 1.00 90.25 78 SER A C 1
ATOM 658 O O . SER A 1 78 ? -23.965 5.168 29.166 1.00 90.25 78 SER A O 1
ATOM 660 N N . GLU A 1 79 ? -23.885 7.217 30.089 1.00 91.31 79 GLU A N 1
ATOM 661 C CA . GLU A 1 79 ? -23.569 7.935 28.851 1.00 91.31 79 GLU A CA 1
ATOM 662 C C . GLU A 1 79 ? -22.192 7.544 28.309 1.00 91.31 79 GLU A C 1
ATOM 664 O O . GLU A 1 79 ? -22.069 7.222 27.125 1.00 91.31 79 GLU A O 1
ATOM 669 N N . ILE A 1 80 ? -21.178 7.463 29.180 1.00 91.94 80 ILE A N 1
ATOM 670 C CA . ILE A 1 80 ? -19.838 6.975 28.815 1.00 91.94 80 ILE A CA 1
ATOM 671 C C . ILE A 1 80 ? -19.932 5.562 28.230 1.00 91.94 80 ILE A C 1
ATOM 673 O O . ILE A 1 80 ? -19.367 5.275 27.173 1.00 91.94 80 ILE A O 1
ATOM 677 N N . ARG A 1 81 ? -20.683 4.667 28.881 1.00 92.50 81 ARG A N 1
ATOM 678 C CA . ARG A 1 81 ? -20.849 3.286 28.410 1.00 92.50 81 ARG A CA 1
ATOM 679 C C . ARG A 1 81 ? -21.568 3.212 27.059 1.00 92.50 81 ARG A C 1
ATOM 681 O O . ARG A 1 81 ? -21.161 2.423 26.200 1.00 92.50 81 ARG A O 1
ATOM 688 N N . ASN A 1 82 ? -22.593 4.035 26.848 1.00 94.38 82 ASN A N 1
ATOM 689 C CA . ASN A 1 82 ? -23.296 4.132 25.567 1.00 94.38 82 ASN A CA 1
ATOM 690 C C . ASN A 1 82 ? -22.361 4.628 24.459 1.00 94.38 82 ASN A C 1
ATOM 692 O O . ASN A 1 82 ? -22.301 4.022 23.388 1.00 94.38 82 ASN A O 1
ATOM 696 N N . PHE A 1 83 ? -21.566 5.667 24.732 1.00 95.12 83 PHE A N 1
ATOM 697 C CA . PHE A 1 83 ? -20.556 6.153 23.796 1.00 95.12 83 PHE A CA 1
ATOM 698 C C . PHE A 1 83 ? -19.552 5.055 23.425 1.00 95.12 83 PHE A C 1
ATOM 700 O O . PHE A 1 83 ? -19.360 4.790 22.238 1.00 95.12 83 PHE A O 1
ATOM 707 N N . LYS A 1 84 ? -18.955 4.372 24.415 1.00 95.81 84 LYS A N 1
ATOM 708 C CA . LYS A 1 84 ? -17.976 3.298 24.172 1.00 95.81 84 LYS A CA 1
ATOM 709 C C . LYS A 1 84 ? -18.568 2.175 23.315 1.00 95.81 84 LYS A C 1
ATOM 711 O O . LYS A 1 84 ? -17.900 1.665 22.422 1.00 95.81 84 LYS A O 1
ATOM 716 N N . THR A 1 85 ? -19.836 1.826 23.538 1.00 95.56 85 THR A N 1
ATOM 717 C CA . THR A 1 85 ? -20.545 0.793 22.760 1.00 95.56 85 THR A CA 1
ATOM 718 C C . THR A 1 85 ? -20.749 1.217 21.302 1.00 95.56 85 THR A C 1
ATOM 720 O O . THR A 1 85 ? -20.507 0.432 20.380 1.00 95.56 85 THR A O 1
ATOM 723 N N . ASN A 1 86 ? -21.134 2.474 21.073 1.00 96.88 86 ASN A N 1
ATOM 724 C CA . ASN A 1 86 ? -21.289 3.023 19.727 1.00 96.88 86 ASN A CA 1
ATOM 725 C C . ASN A 1 86 ? -19.940 3.122 18.999 1.00 96.88 86 ASN A C 1
ATOM 727 O O . ASN A 1 86 ? -19.833 2.740 17.834 1.00 96.88 86 ASN A O 1
ATOM 731 N N . ALA A 1 87 ? -18.894 3.575 19.692 1.00 96.94 87 ALA A N 1
ATOM 732 C CA . ALA A 1 87 ? -17.547 3.669 19.142 1.00 96.94 87 ALA A CA 1
ATOM 733 C C . ALA A 1 87 ? -16.952 2.286 18.823 1.00 96.94 87 ALA A C 1
ATOM 735 O O . ALA A 1 87 ? -16.348 2.109 17.766 1.00 96.94 87 ALA A O 1
ATOM 736 N N . LEU A 1 88 ? -17.185 1.282 19.677 1.00 97.50 88 LEU A N 1
ATOM 737 C CA . LEU A 1 88 ? -16.839 -0.111 19.389 1.00 97.50 88 LEU A CA 1
ATOM 738 C C . LEU A 1 88 ? -17.551 -0.603 18.125 1.00 97.50 88 LEU A C 1
ATOM 740 O O . LEU A 1 88 ? -16.904 -1.159 17.241 1.00 97.50 88 LEU A O 1
ATOM 744 N N . SER A 1 89 ? -18.859 -0.360 18.013 1.00 97.50 89 SER A N 1
ATOM 745 C CA . SER A 1 89 ? -19.639 -0.746 16.829 1.00 97.50 89 SER A CA 1
ATOM 746 C C . SER A 1 89 ? -19.067 -0.114 15.557 1.00 97.50 89 SER A C 1
ATOM 748 O O . SER A 1 89 ? -18.923 -0.790 14.541 1.00 97.50 89 SER A O 1
ATOM 750 N N . PHE A 1 90 ? -18.653 1.154 15.634 1.00 97.62 90 PHE A N 1
ATOM 751 C CA . PHE A 1 90 ? -17.963 1.834 14.542 1.00 97.62 90 PHE A CA 1
ATOM 752 C C . PHE A 1 90 ? -16.611 1.187 14.196 1.00 97.62 90 PHE A C 1
ATOM 754 O O . PHE A 1 90 ? -16.347 0.946 13.021 1.00 97.62 90 PHE A O 1
ATOM 761 N N . TYR A 1 91 ? -15.757 0.874 15.178 1.00 97.69 91 TYR A N 1
ATOM 762 C CA . TYR A 1 91 ? -14.473 0.208 14.920 1.00 97.69 91 TYR A CA 1
ATOM 763 C C . TYR A 1 91 ? -14.640 -1.176 14.290 1.00 97.69 91 TYR A C 1
ATOM 765 O O . TYR A 1 91 ? -13.912 -1.513 13.352 1.00 97.69 91 TYR A O 1
ATOM 773 N N . VAL A 1 92 ? -15.601 -1.964 14.781 1.00 98.00 92 VAL A N 1
ATOM 774 C CA . VAL A 1 92 ? -15.925 -3.283 14.228 1.00 98.00 92 VAL A CA 1
ATOM 775 C C . VAL A 1 92 ? -16.371 -3.141 12.778 1.00 98.00 92 VAL A C 1
ATOM 777 O O . VAL A 1 92 ? -15.788 -3.782 11.901 1.00 98.00 92 VAL A O 1
ATOM 780 N N . GLU A 1 93 ? -17.342 -2.266 12.509 1.00 98.00 93 GLU A N 1
ATOM 781 C CA . GLU A 1 93 ? -17.862 -2.048 11.159 1.00 98.00 93 GLU A CA 1
ATOM 782 C C . GLU A 1 93 ? -16.768 -1.546 10.212 1.00 98.00 93 GLU A C 1
ATOM 784 O O . GLU A 1 93 ? -16.604 -2.073 9.114 1.00 98.00 93 GLU A O 1
ATOM 789 N N . LEU A 1 94 ? -15.935 -0.600 10.653 1.00 96.94 94 LEU A N 1
ATOM 790 C CA . LEU A 1 94 ? -14.798 -0.111 9.876 1.00 96.94 94 LEU A CA 1
ATOM 791 C C . LEU A 1 94 ? -13.844 -1.251 9.486 1.00 96.94 94 LEU A C 1
ATOM 793 O O . LEU A 1 94 ? -13.469 -1.375 8.319 1.00 96.94 94 LEU A O 1
ATOM 797 N N . CYS A 1 95 ? -13.477 -2.119 10.431 1.00 97.25 95 CYS A N 1
ATOM 798 C CA . CYS A 1 95 ? -12.635 -3.282 10.159 1.00 97.25 95 CYS A CA 1
ATOM 799 C C . CYS A 1 95 ? -13.302 -4.285 9.200 1.00 97.25 95 CYS A C 1
ATOM 801 O O . CYS A 1 95 ? -12.629 -4.823 8.317 1.00 97.25 95 CYS A O 1
ATOM 803 N N . VAL A 1 96 ? -14.609 -4.528 9.341 1.00 96.75 96 VAL A N 1
ATOM 804 C CA . VAL A 1 96 ? -15.386 -5.382 8.426 1.00 96.75 96 VAL A CA 1
ATOM 805 C C . VAL A 1 96 ? -15.363 -4.809 7.008 1.00 96.75 96 VAL A C 1
ATOM 807 O O . VAL A 1 96 ? -15.023 -5.523 6.065 1.00 96.75 96 VAL A O 1
ATOM 810 N N . GLN A 1 97 ? -15.642 -3.515 6.854 1.00 96.19 97 GLN A N 1
ATOM 811 C CA . GLN A 1 97 ? -15.671 -2.835 5.559 1.00 96.19 97 GLN A CA 1
ATOM 812 C C . GLN A 1 97 ? -14.286 -2.786 4.889 1.00 96.19 97 GLN A C 1
ATOM 814 O O . GLN A 1 97 ? -14.205 -2.908 3.663 1.00 96.19 97 GLN A O 1
ATOM 819 N N . ILE A 1 98 ? -13.198 -2.663 5.663 1.00 94.94 98 ILE A N 1
ATOM 820 C CA . ILE A 1 98 ? -11.823 -2.783 5.145 1.00 94.94 98 ILE A CA 1
ATOM 821 C C . ILE A 1 98 ? -11.588 -4.194 4.593 1.00 94.94 98 ILE A C 1
ATOM 823 O O . ILE A 1 98 ? -11.187 -4.324 3.441 1.00 94.94 98 ILE A O 1
ATOM 827 N N . ARG A 1 99 ? -11.889 -5.252 5.363 1.00 94.81 99 ARG A N 1
ATOM 828 C CA . ARG A 1 99 ? -11.711 -6.649 4.911 1.00 94.81 99 ARG A CA 1
ATOM 829 C C . ARG A 1 99 ? -12.546 -6.998 3.681 1.00 94.81 99 ARG A C 1
ATOM 831 O O . ARG A 1 99 ? -12.122 -7.818 2.881 1.00 94.81 99 ARG A O 1
ATOM 838 N N . GLN A 1 100 ? -13.729 -6.405 3.537 1.00 94.19 100 GLN A N 1
ATOM 839 C CA . GLN A 1 100 ? -14.581 -6.625 2.365 1.00 94.19 100 GLN A CA 1
ATOM 840 C C . GLN A 1 100 ? -13.993 -6.032 1.078 1.00 94.19 100 GLN A C 1
ATOM 842 O O . GLN A 1 100 ? -14.296 -6.523 -0.004 1.00 94.19 100 GLN A O 1
ATOM 847 N N . ARG A 1 101 ? -13.192 -4.964 1.180 1.00 92.50 101 ARG A N 1
ATOM 848 C CA . ARG A 1 101 ? -12.649 -4.233 0.020 1.00 92.50 101 ARG A CA 1
ATOM 849 C C . ARG A 1 101 ? -11.175 -4.502 -0.244 1.00 92.50 101 ARG A C 1
ATOM 851 O O . ARG A 1 101 ? -10.713 -4.224 -1.344 1.00 92.50 101 ARG A O 1
ATOM 858 N N . PHE A 1 102 ? -10.442 -4.992 0.750 1.00 93.44 102 PHE A N 1
ATOM 859 C CA . PHE A 1 102 ? -9.012 -5.234 0.652 1.00 93.44 102 PHE A CA 1
ATOM 860 C C . PHE A 1 102 ? -8.683 -6.688 0.984 1.00 93.44 102 PHE A C 1
ATOM 862 O O . PHE A 1 102 ? -8.943 -7.155 2.096 1.00 93.44 102 PHE A O 1
ATOM 869 N N . ASP A 1 103 ? -8.065 -7.384 0.031 1.00 94.44 103 ASP A N 1
ATOM 870 C CA . ASP A 1 103 ? -7.583 -8.744 0.235 1.00 94.44 103 ASP A CA 1
ATOM 871 C C . ASP A 1 103 ? -6.193 -8.739 0.888 1.00 94.44 103 ASP A C 1
ATOM 873 O O . ASP A 1 103 ? -5.166 -8.489 0.259 1.00 94.44 103 ASP A O 1
ATOM 877 N N . PHE A 1 104 ? -6.148 -9.059 2.181 1.00 94.31 104 PHE A N 1
ATOM 878 C CA . PHE A 1 104 ? -4.892 -9.196 2.924 1.00 94.31 104 PHE A CA 1
ATOM 879 C C . PHE A 1 104 ? -4.052 -10.413 2.505 1.00 94.31 104 PHE A C 1
ATOM 881 O O . PHE A 1 104 ? -2.905 -10.523 2.941 1.00 94.31 104 PHE A O 1
ATOM 888 N N . ASN A 1 105 ? -4.590 -11.318 1.686 1.00 94.12 105 ASN A N 1
ATOM 889 C CA . ASN A 1 105 ? -3.850 -12.432 1.101 1.00 94.12 105 ASN A CA 1
ATOM 890 C C . ASN A 1 105 ? -3.348 -12.133 -0.318 1.00 94.12 105 ASN A C 1
ATOM 892 O O . ASN A 1 105 ? -2.713 -13.005 -0.912 1.00 94.12 105 ASN A O 1
ATOM 896 N N . ASP A 1 106 ? -3.558 -10.918 -0.839 1.00 94.38 106 ASP A N 1
ATOM 897 C CA . ASP A 1 106 ? -3.111 -10.538 -2.176 1.00 94.38 106 ASP A CA 1
ATOM 898 C C . ASP A 1 106 ? -1.577 -10.624 -2.289 1.00 94.38 106 ASP A C 1
ATOM 900 O O . ASP A 1 106 ? -0.805 -9.801 -1.776 1.00 94.38 106 ASP A O 1
ATOM 904 N N . HIS A 1 107 ? -1.124 -11.672 -2.976 1.00 93.25 107 HIS A N 1
ATOM 905 C CA . HIS A 1 107 ? 0.288 -11.961 -3.174 1.00 93.25 107 HIS A CA 1
ATOM 906 C C . HIS A 1 107 ? 0.971 -11.003 -4.152 1.00 93.25 107 HIS A C 1
ATOM 908 O O . HIS A 1 107 ? 2.200 -10.901 -4.112 1.00 93.25 107 HIS A O 1
ATOM 914 N N . ILE A 1 108 ? 0.213 -10.331 -5.021 1.00 94.94 108 ILE A N 1
ATOM 915 C CA . ILE A 1 108 ? 0.734 -9.364 -5.986 1.00 94.94 108 ILE A CA 1
ATOM 916 C C . ILE A 1 108 ? 1.022 -8.066 -5.245 1.00 94.94 108 ILE A C 1
ATOM 918 O O . ILE A 1 108 ? 2.166 -7.620 -5.242 1.00 94.94 108 ILE A O 1
ATOM 922 N N . LEU A 1 109 ? 0.044 -7.508 -4.526 1.00 94.69 109 LEU A N 1
ATOM 923 C CA . LEU A 1 109 ? 0.226 -6.268 -3.765 1.00 94.69 109 LEU A CA 1
ATOM 924 C C . LEU A 1 109 ? 1.334 -6.395 -2.716 1.00 94.69 109 LEU A C 1
ATOM 926 O O . LEU A 1 109 ? 2.170 -5.501 -2.585 1.00 94.69 109 LEU A O 1
ATOM 930 N N . LYS A 1 110 ? 1.401 -7.536 -2.019 1.00 94.25 110 LYS A N 1
ATOM 931 C CA . LYS A 1 110 ? 2.487 -7.815 -1.071 1.00 94.25 110 LYS A CA 1
ATOM 932 C C . LYS A 1 110 ? 3.857 -7.871 -1.751 1.00 94.25 110 LYS A C 1
ATOM 934 O O . LYS A 1 110 ? 4.847 -7.432 -1.171 1.00 94.25 110 LYS A O 1
ATOM 939 N N . PHE A 1 111 ? 3.924 -8.422 -2.961 1.00 95.62 111 PHE A N 1
ATOM 940 C CA . PHE A 1 111 ? 5.159 -8.506 -3.734 1.00 95.62 111 PHE A CA 1
ATOM 941 C C . PHE A 1 111 ? 5.575 -7.146 -4.310 1.00 95.62 111 PHE A C 1
ATOM 943 O O . PHE A 1 111 ? 6.759 -6.822 -4.306 1.00 95.62 111 PHE A O 1
ATOM 950 N N . LEU A 1 112 ? 4.621 -6.315 -4.740 1.00 95.88 112 LEU A N 1
ATOM 951 C CA . LEU A 1 112 ? 4.892 -4.967 -5.248 1.00 95.88 112 LEU A CA 1
ATOM 952 C C . LEU A 1 112 ? 5.536 -4.056 -4.194 1.00 95.88 112 LEU A C 1
ATOM 954 O O . LEU A 1 112 ? 6.280 -3.139 -4.538 1.00 95.88 112 LEU A O 1
ATOM 958 N N . SER A 1 113 ? 5.336 -4.344 -2.906 1.00 94.88 113 SER A N 1
ATOM 959 C CA . SER A 1 113 ? 6.051 -3.666 -1.826 1.00 94.88 113 SER A CA 1
ATOM 960 C C . SER A 1 113 ? 7.558 -3.916 -1.813 1.00 94.88 113 SER A C 1
ATOM 962 O O . SER A 1 113 ? 8.227 -3.272 -1.016 1.00 94.88 113 SER A O 1
ATOM 964 N N . ASN A 1 114 ? 8.108 -4.818 -2.635 1.00 95.44 114 ASN A N 1
ATOM 965 C CA . ASN A 1 114 ? 9.557 -5.004 -2.788 1.00 95.44 114 ASN A CA 1
ATOM 966 C C . ASN A 1 114 ? 10.217 -3.898 -3.620 1.00 95.44 114 ASN A C 1
ATOM 968 O O . ASN A 1 114 ? 11.417 -3.696 -3.501 1.00 95.44 114 ASN A O 1
ATOM 972 N N . PHE A 1 115 ? 9.447 -3.161 -4.426 1.00 95.44 115 PHE A N 1
ATOM 973 C CA . PHE A 1 115 ? 9.968 -2.091 -5.282 1.00 95.44 115 PHE A CA 1
ATOM 974 C C . PHE A 1 115 ? 10.163 -0.759 -4.545 1.00 95.44 115 PHE A C 1
ATOM 976 O O . PHE A 1 115 ? 10.443 0.255 -5.185 1.00 95.44 115 PHE A O 1
ATOM 983 N N . THR A 1 116 ? 10.002 -0.708 -3.217 1.00 94.62 116 THR A N 1
ATOM 984 C CA . THR A 1 116 ? 10.386 0.501 -2.479 1.00 94.62 116 THR A CA 1
ATOM 985 C C . THR A 1 116 ? 11.897 0.715 -2.606 1.00 94.62 116 THR A C 1
ATOM 987 O O . THR A 1 116 ? 12.639 -0.273 -2.626 1.00 94.62 116 THR A O 1
ATOM 990 N N . PRO A 1 117 ? 12.376 1.972 -2.686 1.00 94.62 117 PRO A N 1
ATOM 991 C CA . PRO A 1 117 ? 13.802 2.242 -2.815 1.00 94.62 117 PRO A CA 1
ATOM 992 C C . PRO A 1 117 ? 14.625 1.557 -1.726 1.00 94.62 117 PRO A C 1
ATOM 994 O O . PRO A 1 117 ? 15.657 0.976 -2.039 1.00 94.62 117 PRO A O 1
ATOM 997 N N . GLU A 1 118 ? 14.138 1.539 -0.476 1.00 93.19 118 GLU A N 1
ATOM 998 C CA . GLU A 1 118 ? 14.879 0.930 0.634 1.00 93.19 118 GLU A CA 1
ATOM 999 C C . GLU A 1 118 ? 15.093 -0.575 0.436 1.00 93.19 118 GLU A C 1
ATOM 1001 O O . GLU A 1 118 ? 16.177 -1.075 0.715 1.00 93.19 118 GLU A O 1
ATOM 1006 N N . LYS A 1 119 ? 14.088 -1.303 -0.069 1.00 93.88 119 LYS A N 1
ATOM 1007 C CA . LYS A 1 119 ? 14.195 -2.753 -0.302 1.00 93.88 119 LYS A CA 1
ATOM 1008 C C . LYS A 1 119 ? 14.961 -3.097 -1.570 1.00 93.88 119 LYS A C 1
ATOM 1010 O O . LYS A 1 119 ? 15.617 -4.132 -1.613 1.00 93.88 119 LYS A O 1
ATOM 1015 N N . ALA A 1 120 ? 14.886 -2.244 -2.588 1.00 93.88 120 ALA A N 1
ATOM 1016 C CA . ALA A 1 120 ? 15.645 -2.427 -3.817 1.00 93.88 120 ALA A CA 1
ATOM 1017 C C . ALA A 1 120 ? 17.160 -2.373 -3.558 1.00 93.88 120 ALA A C 1
ATOM 1019 O O . ALA A 1 120 ? 17.904 -3.165 -4.128 1.00 93.88 120 ALA A O 1
ATOM 1020 N N . ILE A 1 121 ? 17.609 -1.490 -2.657 1.00 94.12 121 ILE A N 1
ATOM 1021 C CA . ILE A 1 121 ? 19.033 -1.349 -2.310 1.00 94.12 121 ILE A CA 1
ATOM 1022 C C . ILE A 1 121 ? 19.472 -2.188 -1.102 1.00 94.12 121 ILE A C 1
ATOM 1024 O O . ILE A 1 121 ? 20.660 -2.206 -0.794 1.00 94.12 121 ILE A O 1
ATOM 1028 N N . SER A 1 122 ? 18.556 -2.853 -0.383 1.00 92.25 122 SER A N 1
ATOM 1029 C CA . SER A 1 122 ? 18.933 -3.614 0.819 1.00 92.25 122 SER A CA 1
ATOM 1030 C C . SER A 1 122 ? 19.630 -4.937 0.503 1.00 92.25 122 SER A C 1
ATOM 1032 O O . SER A 1 122 ? 20.372 -5.451 1.333 1.00 92.25 122 SER A O 1
ATOM 1034 N N . GLY A 1 123 ? 19.379 -5.503 -0.682 1.00 90.44 123 GLY A N 1
ATOM 1035 C CA . GLY A 1 123 ? 19.864 -6.833 -1.063 1.00 90.44 123 GLY A CA 1
ATOM 1036 C C . GLY A 1 123 ? 19.100 -7.997 -0.419 1.00 90.44 123 GLY A C 1
ATOM 1037 O O . GLY A 1 123 ? 19.375 -9.152 -0.739 1.00 90.44 123 GLY A O 1
ATOM 1038 N N . ASP A 1 124 ? 18.097 -7.726 0.425 1.00 93.12 124 ASP A N 1
ATOM 1039 C CA . ASP A 1 124 ? 17.304 -8.772 1.093 1.00 93.12 124 ASP A CA 1
ATOM 1040 C C . ASP A 1 124 ? 16.391 -9.527 0.115 1.00 93.12 124 ASP A C 1
ATOM 1042 O O . ASP A 1 124 ? 16.051 -10.698 0.312 1.00 93.12 124 ASP A O 1
ATOM 1046 N N . VAL A 1 125 ? 15.957 -8.849 -0.951 1.00 94.06 125 VAL A N 1
ATOM 1047 C CA . VAL A 1 125 ? 15.102 -9.429 -1.988 1.00 94.06 125 VAL A CA 1
ATOM 1048 C C . VAL A 1 125 ? 15.990 -10.067 -3.048 1.00 94.06 125 VAL A C 1
ATOM 1050 O O . VAL A 1 125 ? 16.425 -9.412 -3.990 1.00 94.06 125 VAL A O 1
ATOM 1053 N N . LEU A 1 126 ? 16.235 -11.370 -2.910 1.00 91.19 126 LEU A N 1
ATOM 1054 C CA . LEU A 1 126 ? 17.132 -12.113 -3.805 1.00 91.19 126 LEU A CA 1
ATOM 1055 C C . LEU A 1 126 ? 16.610 -12.260 -5.239 1.00 91.19 126 LEU A C 1
ATOM 1057 O O . LEU A 1 126 ? 17.401 -12.482 -6.156 1.00 91.19 126 LEU A O 1
ATOM 1061 N N . SER A 1 127 ? 15.290 -12.204 -5.434 1.00 94.44 127 SER A N 1
ATOM 1062 C CA . SER A 1 127 ? 14.702 -12.357 -6.758 1.00 94.44 127 SER A CA 1
ATOM 1063 C C . SER A 1 127 ? 13.384 -11.625 -6.921 1.00 94.44 127 SER A C 1
ATOM 1065 O O . SER A 1 127 ? 12.514 -11.673 -6.045 1.00 94.44 127 SER A O 1
ATOM 1067 N N . ILE A 1 128 ? 13.220 -11.024 -8.101 1.00 96.00 128 ILE A N 1
ATOM 1068 C CA . ILE A 1 128 ? 11.966 -10.411 -8.539 1.00 96.00 128 ILE A CA 1
ATOM 1069 C C . ILE A 1 128 ? 11.278 -11.159 -9.685 1.00 96.00 128 ILE A C 1
ATOM 1071 O O . ILE A 1 128 ? 10.234 -10.716 -10.155 1.00 96.00 128 ILE A O 1
ATOM 1075 N N . VAL A 1 129 ? 11.796 -12.317 -10.104 1.00 94.25 129 VAL A N 1
ATOM 1076 C CA . VAL A 1 129 ? 11.300 -13.082 -11.268 1.00 94.25 129 VAL A CA 1
ATOM 1077 C C . VAL A 1 129 ? 9.807 -13.395 -11.184 1.00 94.25 129 VAL A C 1
ATOM 1079 O O . VAL A 1 129 ? 9.116 -13.434 -12.202 1.00 94.25 129 VAL A O 1
ATOM 1082 N N . LYS A 1 130 ? 9.273 -13.540 -9.964 1.00 94.31 130 LYS A N 1
ATOM 1083 C CA . LYS A 1 130 ? 7.843 -13.771 -9.729 1.00 94.31 130 LYS A CA 1
ATOM 1084 C C . LYS A 1 130 ? 6.950 -12.704 -10.377 1.00 94.31 130 LYS A C 1
ATOM 1086 O O . LYS A 1 130 ? 5.811 -13.015 -10.721 1.00 94.31 130 LYS A O 1
ATOM 1091 N N . ILE A 1 131 ? 7.460 -11.495 -10.621 1.00 94.50 131 ILE A N 1
ATOM 1092 C CA . ILE A 1 131 ? 6.734 -10.444 -11.341 1.00 94.50 131 ILE A CA 1
ATOM 1093 C C . ILE A 1 131 ? 6.276 -10.894 -12.733 1.00 94.50 131 ILE A C 1
ATOM 1095 O O . ILE A 1 131 ? 5.160 -10.571 -13.124 1.00 94.50 131 ILE A O 1
ATOM 1099 N N . CYS A 1 132 ? 7.069 -11.711 -13.431 1.00 93.62 132 CYS A N 1
ATOM 1100 C CA . CYS A 1 132 ? 6.741 -12.206 -14.769 1.00 93.62 132 CYS A CA 1
ATOM 1101 C C . CYS A 1 132 ? 5.534 -13.153 -14.734 1.00 93.62 132 CYS A C 1
ATOM 1103 O O . CYS A 1 132 ? 4.743 -13.188 -15.666 1.00 93.62 132 CYS A O 1
ATOM 1105 N N . SER A 1 133 ? 5.342 -13.884 -13.627 1.00 93.44 133 SER A N 1
ATOM 1106 C CA . SER A 1 133 ? 4.149 -14.723 -13.442 1.00 93.44 133 SER A CA 1
ATOM 1107 C C . SER A 1 133 ? 2.883 -13.907 -13.169 1.00 93.44 133 SER A C 1
ATOM 1109 O O . SER A 1 133 ? 1.788 -14.333 -13.524 1.00 93.44 133 SER A O 1
ATOM 1111 N N . TYR A 1 134 ? 3.025 -12.733 -12.549 1.00 93.88 134 TYR A N 1
ATOM 1112 C CA . TYR A 1 134 ? 1.905 -11.834 -12.267 1.00 93.88 134 TYR A CA 1
ATOM 1113 C C . TYR A 1 134 ? 1.548 -10.954 -13.467 1.00 93.88 134 TYR A C 1
ATOM 1115 O O . TYR A 1 134 ? 0.384 -10.607 -13.649 1.00 93.88 134 TYR A O 1
ATOM 1123 N N . PHE A 1 135 ? 2.538 -10.621 -14.294 1.00 93.38 135 PHE A N 1
ATOM 1124 C CA . PHE A 1 135 ? 2.395 -9.780 -15.476 1.00 93.38 135 PHE A CA 1
ATOM 1125 C C . PHE A 1 135 ? 3.021 -10.486 -16.693 1.00 93.38 135 PHE A C 1
ATOM 1127 O O . PHE A 1 135 ? 4.098 -10.094 -17.144 1.00 93.38 135 PHE A O 1
ATOM 1134 N N . PRO A 1 136 ? 2.356 -11.520 -17.245 1.00 91.75 136 PRO A N 1
ATOM 1135 C CA . PRO A 1 136 ? 2.923 -12.382 -18.291 1.00 91.75 136 PRO A CA 1
ATOM 1136 C C . PRO A 1 136 ? 3.157 -11.670 -19.629 1.00 91.75 136 PRO A C 1
ATOM 1138 O O . PRO A 1 136 ? 3.890 -12.168 -20.474 1.00 91.75 136 PRO A O 1
ATOM 1141 N N . ASN A 1 137 ? 2.549 -10.498 -19.818 1.00 92.38 137 ASN A N 1
ATOM 1142 C CA . ASN A 1 137 ? 2.693 -9.691 -21.028 1.00 92.38 137 ASN A CA 1
ATOM 1143 C C . ASN A 1 137 ? 3.932 -8.778 -20.997 1.00 92.38 137 ASN A C 1
ATOM 1145 O O . ASN A 1 137 ? 4.166 -8.042 -21.956 1.00 92.38 137 ASN A O 1
ATOM 1149 N N . ILE A 1 138 ? 4.702 -8.771 -19.903 1.00 91.88 138 ILE A N 1
ATOM 1150 C CA . ILE A 1 138 ? 5.959 -8.028 -19.844 1.00 91.88 138 ILE A CA 1
ATOM 1151 C C . ILE A 1 138 ? 7.020 -8.826 -20.605 1.00 91.88 138 ILE A C 1
ATOM 1153 O O . ILE A 1 138 ? 7.455 -9.884 -20.164 1.00 91.88 138 ILE A O 1
ATOM 1157 N N . ASP A 1 139 ? 7.443 -8.288 -21.743 1.00 93.94 139 ASP A N 1
ATOM 1158 C CA . ASP A 1 139 ? 8.520 -8.841 -22.562 1.00 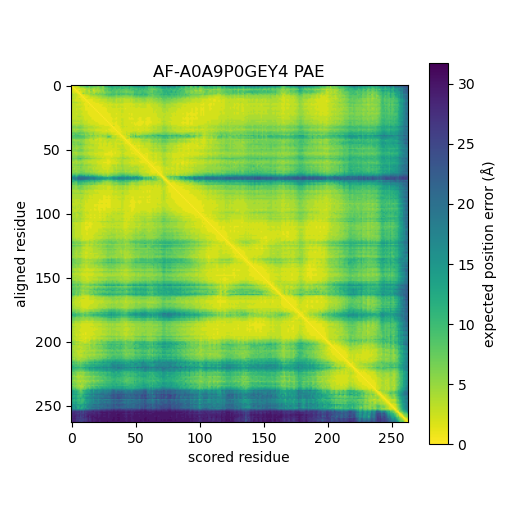93.94 139 ASP A CA 1
ATOM 1159 C C . ASP A 1 139 ? 9.888 -8.552 -21.923 1.00 93.94 139 ASP A C 1
ATOM 1161 O O . ASP A 1 139 ? 10.441 -7.463 -22.087 1.00 93.94 139 ASP A O 1
ATOM 1165 N N . VAL A 1 140 ? 10.423 -9.499 -21.157 1.00 95.81 140 VAL A N 1
ATOM 1166 C CA . VAL A 1 140 ? 11.735 -9.406 -20.496 1.00 95.81 140 VAL A CA 1
ATOM 1167 C C . VAL A 1 140 ? 12.461 -10.741 -20.548 1.00 95.81 140 VAL A C 1
ATOM 1169 O O . VAL A 1 140 ? 11.833 -11.798 -20.473 1.00 95.81 140 VAL A O 1
ATOM 1172 N N . ASP A 1 141 ? 13.789 -10.684 -20.608 1.00 96.94 141 ASP A N 1
ATOM 1173 C CA . ASP A 1 141 ? 14.616 -11.836 -20.273 1.00 96.94 141 ASP A CA 1
ATOM 1174 C C . ASP A 1 141 ? 14.660 -11.991 -18.745 1.00 96.94 141 ASP A C 1
ATOM 1176 O O . ASP A 1 141 ? 14.944 -11.046 -18.005 1.00 96.94 141 ASP A O 1
ATOM 1180 N N . VAL A 1 142 ? 14.303 -13.182 -18.267 1.00 95.62 142 VAL A N 1
ATOM 1181 C CA . VAL A 1 142 ? 14.101 -13.460 -16.842 1.00 95.62 142 VAL A CA 1
ATOM 1182 C C . VAL A 1 142 ? 15.424 -13.509 -16.074 1.00 95.62 142 VAL A C 1
ATOM 1184 O O . VAL A 1 142 ? 15.480 -13.045 -14.930 1.00 95.62 142 VAL A O 1
ATOM 1187 N N . GLU A 1 143 ? 16.474 -14.059 -16.682 1.00 96.12 143 GLU A N 1
ATOM 1188 C CA . GLU A 1 143 ? 17.792 -14.178 -16.053 1.00 96.12 143 GLU A CA 1
ATOM 1189 C C . GLU A 1 143 ? 18.489 -12.819 -16.020 1.00 96.12 143 GLU A C 1
ATOM 1191 O O . GLU A 1 143 ? 19.013 -12.417 -14.973 1.00 96.12 143 GLU A O 1
ATOM 1196 N N . ASP A 1 144 ? 18.407 -12.065 -17.118 1.00 96.62 144 ASP A N 1
ATOM 1197 C CA . ASP A 1 144 ? 18.933 -10.703 -17.173 1.00 96.62 144 ASP A CA 1
ATOM 1198 C C . ASP A 1 144 ? 18.186 -9.793 -16.192 1.00 96.62 144 ASP A C 1
ATOM 1200 O O . ASP A 1 144 ? 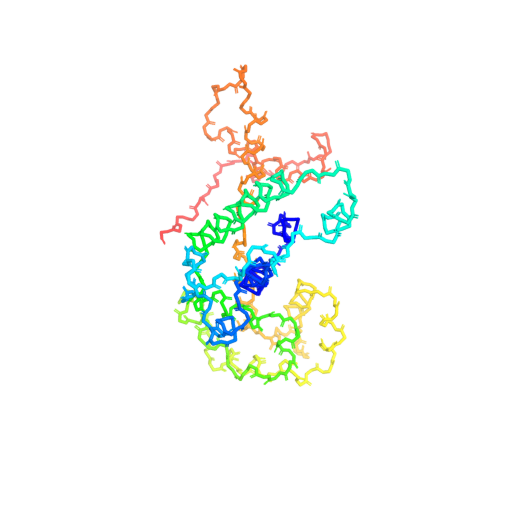18.824 -9.089 -15.413 1.00 96.62 144 ASP A O 1
ATOM 1204 N N . LEU A 1 145 ? 16.848 -9.862 -16.129 1.00 97.12 145 LEU A N 1
ATOM 1205 C CA . LEU A 1 145 ? 16.050 -9.106 -15.153 1.00 97.12 145 LEU A CA 1
ATOM 1206 C C . LEU A 1 145 ? 16.512 -9.365 -13.715 1.00 97.12 145 LEU A C 1
ATOM 1208 O O . LEU A 1 145 ? 16.643 -8.439 -12.911 1.00 97.12 145 LEU A O 1
ATOM 1212 N N . ASN A 1 146 ? 16.713 -10.635 -13.365 1.00 96.12 146 ASN A N 1
ATOM 1213 C CA . ASN A 1 146 ? 17.101 -11.003 -12.013 1.00 96.12 146 ASN A CA 1
ATOM 1214 C C . ASN A 1 146 ? 18.539 -10.571 -11.699 1.00 96.12 146 ASN A C 1
ATOM 1216 O O . ASN A 1 146 ? 18.830 -10.173 -10.571 1.00 96.12 146 ASN A O 1
ATOM 1220 N N . THR A 1 147 ? 19.425 -10.622 -12.693 1.00 96.31 147 THR A N 1
ATOM 1221 C CA . THR A 1 147 ? 20.803 -10.131 -12.591 1.00 96.31 147 THR A CA 1
ATOM 1222 C C . THR A 1 147 ? 20.823 -8.617 -12.395 1.00 96.31 147 THR A C 1
ATOM 1224 O O . THR A 1 147 ? 21.422 -8.139 -11.435 1.00 96.31 147 THR A O 1
ATOM 1227 N N . GLU A 1 148 ? 20.092 -7.871 -13.225 1.00 96.06 148 GLU A N 1
ATOM 1228 C CA . GLU A 1 148 ? 19.929 -6.417 -13.129 1.00 96.06 148 GLU A CA 1
ATOM 1229 C C . GLU A 1 148 ? 19.425 -5.986 -11.744 1.00 96.06 148 GLU A C 1
ATOM 1231 O O . GLU A 1 148 ? 19.984 -5.075 -11.136 1.00 96.06 148 GLU A O 1
ATOM 1236 N N . TRP A 1 149 ? 18.411 -6.670 -11.204 1.00 96.69 149 TRP A N 1
ATOM 1237 C CA . TRP A 1 149 ? 17.895 -6.398 -9.859 1.00 96.69 149 TRP A CA 1
ATOM 1238 C C . TRP A 1 149 ? 18.957 -6.581 -8.769 1.00 96.69 149 TRP A C 1
ATOM 1240 O O . TRP A 1 149 ? 19.089 -5.750 -7.872 1.00 96.69 149 TRP A O 1
ATOM 1250 N N . ARG A 1 150 ? 19.735 -7.664 -8.849 1.00 95.56 150 ARG A N 1
ATOM 1251 C CA . ARG A 1 150 ? 20.768 -7.992 -7.856 1.00 95.56 150 ARG A CA 1
ATOM 1252 C C . ARG A 1 150 ? 21.974 -7.058 -7.903 1.00 95.56 150 ARG A C 1
ATOM 1254 O O . ARG A 1 150 ? 22.738 -7.050 -6.947 1.00 95.56 150 ARG A O 1
ATOM 1261 N N . LEU A 1 151 ? 22.137 -6.284 -8.975 1.00 94.19 151 LEU A N 1
ATOM 1262 C CA . LEU A 1 151 ? 23.185 -5.270 -9.084 1.00 94.19 151 LEU A CA 1
ATOM 1263 C C . LEU A 1 151 ? 22.838 -3.969 -8.350 1.00 94.19 151 LEU A C 1
ATOM 1265 O O . LEU A 1 151 ? 23.750 -3.221 -8.015 1.00 94.19 151 LEU A O 1
ATOM 1269 N N . LEU A 1 152 ? 21.558 -3.686 -8.072 1.00 94.50 152 LEU A N 1
ATOM 1270 C CA . LEU A 1 152 ? 21.153 -2.421 -7.440 1.00 94.50 152 LEU A CA 1
ATOM 1271 C C . LEU A 1 152 ? 21.844 -2.150 -6.087 1.00 94.50 152 LEU A C 1
ATOM 1273 O O . LEU A 1 152 ? 22.319 -1.031 -5.898 1.00 94.50 152 LEU A O 1
ATOM 1277 N N . PRO A 1 153 ? 21.951 -3.117 -5.151 1.00 93.19 153 PRO A N 1
ATOM 1278 C CA . PRO A 1 153 ? 22.604 -2.885 -3.857 1.00 93.19 153 PRO A CA 1
ATOM 1279 C C . PRO A 1 153 ? 24.100 -2.554 -3.961 1.00 93.19 153 PRO A C 1
ATOM 1281 O O . PRO A 1 153 ? 24.647 -1.903 -3.069 1.00 93.19 153 PRO A O 1
ATOM 1284 N N . GLU A 1 154 ? 24.754 -2.983 -5.045 1.00 91.19 154 GLU A N 1
ATOM 1285 C CA . GLU A 1 154 ? 26.192 -2.797 -5.277 1.00 91.19 154 GLU A CA 1
ATOM 1286 C C . GLU A 1 154 ? 26.536 -1.373 -5.751 1.00 91.19 154 GLU A C 1
ATOM 1288 O O . GLU A 1 154 ? 27.698 -0.972 -5.744 1.00 91.19 154 GLU A O 1
ATOM 1293 N N . ILE A 1 155 ? 25.536 -0.581 -6.152 1.00 89.88 155 ILE A N 1
ATOM 1294 C CA . ILE A 1 155 ? 25.736 0.776 -6.666 1.00 89.88 155 ILE A CA 1
ATOM 1295 C C . ILE A 1 155 ? 25.600 1.769 -5.515 1.00 89.88 155 ILE A C 1
ATOM 1297 O O . ILE A 1 155 ? 24.496 2.136 -5.108 1.00 89.88 155 ILE A O 1
ATOM 1301 N N . GLU A 1 156 ? 26.736 2.234 -4.994 1.00 85.94 156 GLU A N 1
ATOM 1302 C CA . GLU A 1 156 ? 26.781 3.119 -3.822 1.00 85.94 156 GLU A CA 1
ATOM 1303 C C . GLU A 1 156 ? 25.970 4.410 -4.000 1.00 85.94 156 GLU A C 1
ATOM 1305 O O . GLU A 1 156 ? 25.279 4.833 -3.069 1.00 85.94 156 GLU A O 1
ATOM 1310 N N . ASP A 1 157 ? 25.974 4.988 -5.204 1.00 86.50 157 ASP A N 1
ATOM 1311 C CA . ASP A 1 157 ? 25.247 6.222 -5.520 1.00 86.50 157 ASP A CA 1
ATOM 1312 C C . ASP A 1 157 ? 23.731 6.096 -5.295 1.00 86.50 157 ASP A C 1
ATOM 1314 O O . ASP A 1 157 ? 23.071 7.068 -4.907 1.00 86.50 157 ASP A O 1
ATOM 1318 N N . LEU A 1 158 ? 23.167 4.889 -5.443 1.00 88.44 158 LEU A N 1
ATOM 1319 C CA . LEU A 1 158 ? 21.737 4.649 -5.239 1.00 88.44 158 LEU A CA 1
ATOM 1320 C C . LEU A 1 158 ? 21.307 4.825 -3.774 1.00 88.44 158 LEU A C 1
ATOM 1322 O O . LEU A 1 158 ? 20.137 5.122 -3.527 1.00 88.44 158 LEU A O 1
ATOM 1326 N N . LYS A 1 159 ? 22.231 4.727 -2.806 1.00 84.81 159 LYS A N 1
ATOM 1327 C CA . LYS A 1 159 ? 21.933 4.905 -1.370 1.00 84.81 159 LYS A CA 1
ATOM 1328 C C . LYS A 1 159 ? 21.534 6.338 -1.022 1.00 84.81 159 LYS A C 1
ATOM 1330 O O . LYS A 1 159 ? 20.693 6.557 -0.158 1.00 84.81 159 LYS A O 1
ATOM 1335 N N . ASN A 1 160 ? 22.120 7.326 -1.695 1.00 83.44 160 ASN A N 1
ATOM 1336 C CA . ASN A 1 160 ? 21.736 8.726 -1.501 1.00 83.44 160 ASN A CA 1
ATOM 1337 C C . ASN A 1 160 ? 20.414 9.032 -2.215 1.00 83.44 160 ASN A C 1
ATOM 1339 O O . ASN A 1 160 ? 19.578 9.787 -1.721 1.00 83.44 160 ASN A O 1
ATOM 1343 N N . ILE A 1 161 ? 20.210 8.407 -3.373 1.00 85.81 161 ILE A N 1
ATOM 1344 C CA . ILE A 1 161 ? 19.043 8.620 -4.228 1.00 85.81 161 ILE A CA 1
ATOM 1345 C C . ILE A 1 161 ? 17.787 7.989 -3.621 1.00 85.81 161 ILE A C 1
ATOM 1347 O O . ILE A 1 161 ? 16.695 8.529 -3.794 1.00 85.81 161 ILE A O 1
ATOM 1351 N N . SER A 1 162 ? 17.909 6.900 -2.855 1.00 82.94 162 SER A N 1
ATOM 1352 C CA . SER A 1 162 ? 16.764 6.263 -2.193 1.00 82.94 162 SER A CA 1
ATOM 1353 C C . SER A 1 162 ? 16.023 7.194 -1.228 1.00 82.94 162 SER A C 1
ATOM 1355 O O . SER A 1 162 ? 14.848 6.969 -0.950 1.00 82.94 162 SER A O 1
ATOM 1357 N N . LEU A 1 163 ? 16.669 8.268 -0.761 1.00 85.56 163 LEU A N 1
ATOM 1358 C CA . LEU A 1 163 ? 16.064 9.291 0.097 1.00 85.56 163 LEU A CA 1
ATOM 1359 C C . LEU A 1 163 ? 15.162 10.276 -0.667 1.00 85.56 163 LEU A C 1
ATOM 1361 O O . LEU A 1 163 ? 14.382 10.994 -0.045 1.00 85.56 163 LEU A O 1
ATOM 1365 N N . LEU A 1 164 ? 15.260 10.332 -2.000 1.00 83.12 164 LEU A N 1
ATOM 1366 C CA . LEU A 1 164 ? 14.548 11.314 -2.827 1.00 83.12 164 LEU A CA 1
ATOM 1367 C C . LEU A 1 164 ? 13.085 10.941 -3.092 1.00 83.12 164 LEU A C 1
ATOM 1369 O O . LEU A 1 164 ? 12.317 11.806 -3.500 1.00 83.12 164 LEU A O 1
ATOM 1373 N N . GLY A 1 165 ? 12.693 9.693 -2.822 1.00 86.75 165 GLY A N 1
ATOM 1374 C CA . GLY A 1 165 ? 11.348 9.168 -3.059 1.00 86.75 165 GLY A CA 1
ATOM 1375 C C . GLY A 1 165 ? 11.282 8.178 -4.224 1.00 86.75 165 GLY A C 1
ATOM 1376 O O . GLY A 1 165 ? 12.191 8.082 -5.044 1.00 86.75 165 GLY A O 1
ATOM 1377 N N . PHE A 1 166 ? 10.189 7.409 -4.285 1.00 91.88 166 PHE A N 1
ATOM 1378 C CA . PHE A 1 166 ? 10.024 6.295 -5.228 1.00 91.88 166 PHE A CA 1
ATOM 1379 C C . PHE A 1 166 ? 10.171 6.715 -6.696 1.00 91.88 166 PHE A C 1
ATOM 1381 O O . PHE A 1 166 ? 10.893 6.073 -7.453 1.00 91.88 166 PHE A O 1
ATOM 1388 N N . GLU A 1 167 ? 9.500 7.791 -7.109 1.00 91.81 167 GLU A N 1
ATOM 1389 C CA . GLU A 1 167 ? 9.516 8.231 -8.506 1.00 91.81 167 GLU A CA 1
ATOM 1390 C C . GLU A 1 167 ? 10.886 8.771 -8.916 1.00 91.81 167 GLU A C 1
ATOM 1392 O O . GLU A 1 167 ? 11.387 8.390 -9.971 1.00 91.81 167 GLU A O 1
ATOM 1397 N N . GLN A 1 168 ? 11.521 9.601 -8.081 1.00 92.38 168 GLN A N 1
ATOM 1398 C CA . GLN A 1 168 ? 12.863 10.112 -8.360 1.00 92.38 168 GLN A CA 1
ATOM 1399 C C . GLN A 1 168 ? 13.892 8.979 -8.422 1.00 92.38 168 GLN A C 1
ATOM 1401 O O . GLN A 1 168 ? 14.718 8.956 -9.334 1.00 92.38 168 GLN A O 1
ATOM 1406 N N . PHE A 1 169 ? 13.812 8.022 -7.494 1.00 95.12 169 PHE A N 1
ATOM 1407 C CA . PHE A 1 169 ? 14.703 6.866 -7.444 1.00 95.12 169 PHE A CA 1
ATOM 1408 C C . PHE A 1 169 ? 14.631 6.030 -8.721 1.00 95.12 169 PHE A C 1
ATOM 1410 O O . PHE A 1 169 ? 15.638 5.819 -9.396 1.00 95.12 169 PHE A O 1
ATOM 1417 N N . TRP A 1 170 ? 13.426 5.615 -9.105 1.00 95.50 170 TRP A N 1
ATOM 1418 C CA . TRP A 1 170 ? 13.243 4.809 -10.306 1.00 95.50 170 TRP A CA 1
ATOM 1419 C C . TRP A 1 170 ? 13.503 5.601 -11.587 1.00 95.50 170 TRP A C 1
ATOM 1421 O O . TRP A 1 170 ? 14.053 5.048 -12.536 1.00 95.50 170 TRP A O 1
ATOM 1431 N N . SER A 1 171 ? 13.204 6.902 -11.611 1.00 93.81 171 SER A N 1
ATOM 1432 C CA . SER A 1 171 ? 13.555 7.774 -12.739 1.00 93.81 171 SER A CA 1
ATOM 1433 C C . SER A 1 171 ? 15.063 7.882 -12.937 1.00 93.81 171 SER A C 1
ATOM 1435 O O . SER A 1 171 ? 15.516 7.954 -14.078 1.00 93.81 171 SER A O 1
ATOM 1437 N N . HIS A 1 172 ? 15.852 7.867 -11.861 1.00 93.56 172 HIS A N 1
ATOM 1438 C CA . HIS A 1 172 ? 17.306 7.829 -11.976 1.00 93.56 172 HIS A CA 1
ATOM 1439 C C . HIS A 1 172 ? 17.758 6.533 -12.658 1.00 93.56 172 HIS A C 1
ATOM 1441 O O . HIS A 1 172 ? 18.403 6.597 -13.698 1.00 93.56 172 HIS A O 1
ATOM 1447 N N . ILE A 1 173 ? 17.312 5.378 -12.154 1.00 93.56 173 ILE A N 1
ATOM 1448 C CA . ILE A 1 173 ? 17.638 4.051 -12.708 1.00 93.56 173 ILE A CA 1
ATOM 1449 C C . ILE A 1 173 ? 17.211 3.929 -14.177 1.00 93.56 173 ILE A C 1
ATOM 1451 O O . ILE A 1 173 ? 17.961 3.407 -14.999 1.00 93.56 173 ILE A O 1
ATOM 1455 N N . ILE A 1 174 ? 16.035 4.453 -14.535 1.00 94.38 174 ILE A N 1
ATOM 1456 C CA . ILE A 1 174 ? 15.537 4.454 -15.919 1.00 94.38 174 ILE A CA 1
ATOM 1457 C C . ILE A 1 174 ? 16.454 5.236 -16.862 1.00 94.38 174 ILE A C 1
ATOM 1459 O O . ILE A 1 174 ? 16.582 4.877 -18.034 1.00 94.38 174 ILE A O 1
ATOM 1463 N N . ASN A 1 175 ? 17.088 6.294 -16.362 1.00 93.00 175 ASN A N 1
ATOM 1464 C CA . ASN A 1 175 ? 17.978 7.146 -17.139 1.00 93.00 175 ASN A CA 1
ATOM 1465 C C . ASN A 1 175 ? 19.460 6.755 -17.007 1.00 93.00 175 ASN A C 1
ATOM 1467 O O . ASN A 1 175 ? 20.290 7.334 -17.710 1.00 93.00 175 ASN A O 1
ATOM 1471 N N . CYS A 1 176 ? 19.800 5.778 -16.158 1.00 90.75 176 CYS A N 1
ATOM 1472 C CA . CYS A 1 176 ? 21.159 5.266 -16.019 1.00 90.75 176 CYS A CA 1
ATOM 1473 C C . CYS A 1 176 ? 21.616 4.581 -17.308 1.00 90.75 176 CYS A C 1
ATOM 1475 O O . CYS A 1 176 ? 20.950 3.693 -17.854 1.00 90.75 176 CYS A O 1
ATOM 1477 N N . LYS A 1 177 ? 22.801 4.974 -17.768 1.00 91.94 177 LYS A N 1
ATOM 1478 C CA . LYS A 1 177 ? 23.455 4.403 -18.941 1.00 91.94 177 LYS A CA 1
ATOM 1479 C C . LYS A 1 177 ? 24.864 3.963 -18.591 1.00 91.94 177 LYS A C 1
ATOM 1481 O O . LYS A 1 177 ? 25.503 4.570 -17.739 1.00 91.94 177 LYS A O 1
ATOM 1486 N N . ASN A 1 178 ? 25.328 2.923 -19.268 1.00 88.50 178 ASN A N 1
ATOM 1487 C CA . ASN A 1 178 ? 26.717 2.489 -19.188 1.00 88.50 178 ASN A CA 1
ATOM 1488 C C . ASN A 1 178 ? 27.639 3.397 -20.026 1.00 88.50 178 ASN A C 1
ATOM 1490 O O . ASN A 1 178 ? 27.175 4.290 -20.739 1.00 88.50 178 ASN A O 1
ATOM 1494 N N . ASP A 1 179 ? 28.944 3.119 -19.997 1.00 88.75 179 ASP A N 1
ATOM 1495 C CA . ASP A 1 179 ? 29.964 3.868 -20.751 1.00 88.75 179 ASP A CA 1
ATOM 1496 C C . ASP A 1 179 ? 29.741 3.851 -22.275 1.00 88.75 179 ASP A C 1
ATOM 1498 O O . ASP A 1 179 ? 30.214 4.727 -22.997 1.00 88.75 179 ASP A O 1
ATOM 1502 N N . LEU A 1 180 ? 28.977 2.875 -22.774 1.00 90.62 180 LEU A N 1
ATOM 1503 C CA . LEU A 1 180 ? 28.578 2.758 -24.179 1.00 90.62 180 LEU A CA 1
ATOM 1504 C C . LEU A 1 180 ? 27.286 3.529 -24.499 1.00 90.62 180 LEU A C 1
ATOM 1506 O O . LEU A 1 180 ? 26.758 3.409 -25.604 1.00 90.62 180 LEU A O 1
ATOM 1510 N N . ASN A 1 181 ? 26.767 4.325 -23.557 1.00 88.88 181 ASN A N 1
ATOM 1511 C CA . ASN A 1 181 ? 25.533 5.106 -23.681 1.00 88.88 181 ASN A CA 1
ATOM 1512 C C . ASN A 1 181 ? 24.275 4.240 -23.937 1.00 88.88 181 ASN A C 1
ATOM 1514 O O . ASN A 1 181 ? 23.280 4.716 -24.493 1.00 88.88 181 ASN A O 1
ATOM 1518 N N . VAL A 1 182 ? 24.303 2.977 -23.502 1.00 91.12 182 VAL A N 1
ATOM 1519 C CA . VAL A 1 182 ? 23.185 2.020 -23.548 1.00 91.12 182 VAL A CA 1
ATOM 1520 C C . VAL A 1 182 ? 22.524 1.951 -22.163 1.00 91.12 182 VAL A C 1
ATOM 1522 O O . VAL A 1 182 ? 23.234 2.101 -21.165 1.00 91.12 182 VAL A O 1
ATOM 1525 N N . PRO A 1 183 ? 21.192 1.745 -22.060 1.00 92.50 183 PRO A N 1
ATOM 1526 C CA . PRO A 1 183 ? 20.528 1.570 -20.769 1.00 92.50 183 PRO A CA 1
ATOM 1527 C C . PRO A 1 183 ? 21.200 0.488 -19.924 1.00 92.50 183 PRO A C 1
ATOM 1529 O O . PRO A 1 183 ? 21.461 -0.606 -20.418 1.00 92.50 183 PRO A O 1
ATOM 1532 N N . MET A 1 184 ? 21.464 0.799 -18.655 1.00 93.31 184 MET A N 1
ATOM 1533 C CA . MET A 1 184 ? 22.147 -0.122 -17.741 1.00 93.31 184 MET A CA 1
ATOM 1534 C C . MET A 1 184 ? 21.248 -1.287 -17.295 1.00 93.31 184 MET A C 1
ATOM 1536 O O . MET A 1 184 ? 21.754 -2.375 -17.041 1.00 93.31 184 MET A O 1
ATOM 1540 N N . PHE A 1 185 ? 19.927 -1.071 -17.242 1.00 95.69 185 PHE A N 1
ATOM 1541 C CA . PHE A 1 185 ? 18.946 -2.050 -16.750 1.00 95.69 185 PHE A CA 1
ATOM 1542 C C . PHE A 1 185 ? 17.756 -2.226 -17.714 1.00 95.69 185 PHE A C 1
ATOM 1544 O O . PHE A 1 185 ? 16.624 -1.842 -17.397 1.00 95.69 185 PHE A O 1
ATOM 1551 N N . PRO A 1 186 ? 17.985 -2.706 -18.948 1.00 95.75 186 PRO A N 1
ATOM 1552 C CA . PRO A 1 186 ? 16.957 -2.733 -19.986 1.00 95.75 186 PRO A CA 1
ATOM 1553 C C . PRO A 1 186 ? 15.706 -3.541 -19.605 1.00 95.75 186 PRO A C 1
ATOM 1555 O O . PRO A 1 186 ? 14.600 -3.122 -19.959 1.00 95.75 186 PRO A O 1
ATOM 1558 N N . ASN A 1 187 ? 15.840 -4.654 -18.877 1.00 96.81 187 ASN A N 1
ATOM 1559 C CA . ASN A 1 187 ? 14.705 -5.497 -18.495 1.00 96.81 187 ASN A CA 1
ATOM 1560 C C . ASN A 1 187 ? 13.965 -4.938 -17.275 1.00 96.81 187 ASN A C 1
ATOM 1562 O O . ASN A 1 187 ? 12.734 -4.832 -17.272 1.00 96.81 187 ASN A O 1
ATOM 1566 N N . LEU A 1 188 ? 14.707 -4.500 -16.260 1.00 96.81 188 LEU A N 1
ATOM 1567 C CA . LEU A 1 188 ? 14.161 -3.895 -15.052 1.00 96.81 188 LEU A CA 1
ATOM 1568 C C . LEU A 1 188 ? 13.365 -2.632 -15.381 1.00 96.81 188 LEU A C 1
ATOM 1570 O O . LEU A 1 188 ? 12.276 -2.441 -14.847 1.00 96.81 188 LEU A O 1
ATOM 1574 N N . ILE A 1 189 ? 13.840 -1.804 -16.315 1.00 95.81 189 ILE A N 1
ATOM 1575 C CA . ILE A 1 189 ? 13.123 -0.601 -16.759 1.00 95.81 189 ILE A CA 1
ATOM 1576 C C . ILE A 1 189 ? 11.715 -0.934 -17.262 1.00 95.81 189 ILE A C 1
ATOM 1578 O O . ILE A 1 189 ? 10.770 -0.205 -16.948 1.00 95.81 189 ILE A O 1
ATOM 1582 N N . LYS A 1 190 ? 11.548 -2.024 -18.024 1.00 95.75 190 LYS A N 1
ATOM 1583 C CA . LYS A 1 190 ? 10.229 -2.451 -18.518 1.00 95.75 190 LYS A CA 1
ATOM 1584 C C . LYS A 1 190 ? 9.301 -2.807 -17.353 1.00 95.75 190 LYS A C 1
ATOM 1586 O O . LYS A 1 190 ? 8.159 -2.345 -17.317 1.00 95.75 190 LYS A O 1
ATOM 1591 N N . VAL A 1 191 ? 9.810 -3.554 -16.370 1.00 96.38 191 VAL A N 1
ATOM 1592 C CA . VAL A 1 191 ? 9.061 -3.922 -15.159 1.00 96.38 191 VAL A CA 1
ATOM 1593 C C . VAL A 1 191 ? 8.665 -2.686 -14.355 1.00 96.38 191 VAL A C 1
ATOM 1595 O O . VAL A 1 191 ? 7.493 -2.515 -14.030 1.00 96.38 191 VAL A O 1
ATOM 1598 N N . ILE A 1 192 ? 9.611 -1.794 -14.069 1.00 95.88 192 ILE A N 1
ATOM 1599 C CA . ILE A 1 192 ? 9.373 -0.600 -13.252 1.00 95.88 192 ILE A CA 1
ATOM 1600 C C . ILE A 1 192 ? 8.356 0.333 -13.901 1.00 95.88 192 ILE A C 1
ATOM 1602 O O . ILE A 1 192 ? 7.449 0.804 -13.218 1.00 95.88 192 ILE A O 1
ATOM 1606 N N . LYS A 1 193 ? 8.430 0.537 -15.221 1.00 94.25 193 LYS A N 1
ATOM 1607 C CA . LYS A 1 193 ? 7.408 1.296 -15.953 1.00 94.25 193 LYS A CA 1
ATOM 1608 C C . LYS A 1 193 ? 6.026 0.667 -15.796 1.00 94.25 193 LYS A C 1
ATOM 1610 O O . LYS A 1 193 ? 5.074 1.384 -15.506 1.00 94.25 193 LYS A O 1
ATOM 1615 N N . CYS A 1 194 ? 5.920 -0.659 -15.903 1.00 93.69 194 CYS A N 1
ATOM 1616 C CA . CYS A 1 194 ? 4.659 -1.356 -15.658 1.00 93.69 194 CYS A CA 1
ATOM 1617 C C . CYS A 1 194 ? 4.145 -1.109 -14.232 1.00 93.69 194 CYS A C 1
ATOM 1619 O O . CYS A 1 194 ? 2.988 -0.735 -14.064 1.00 93.69 194 CYS A O 1
ATOM 1621 N N . VAL A 1 195 ? 4.999 -1.257 -13.211 1.00 93.81 195 VAL A N 1
ATOM 1622 C CA . VAL A 1 195 ? 4.624 -1.014 -11.805 1.00 93.81 195 VAL A CA 1
ATOM 1623 C C . VAL A 1 195 ? 4.174 0.433 -11.584 1.00 93.81 195 VAL A C 1
ATOM 1625 O O . VAL A 1 195 ? 3.185 0.666 -10.893 1.00 93.81 195 VAL A O 1
ATOM 1628 N N . MET A 1 196 ? 4.859 1.409 -12.185 1.00 92.38 196 MET A N 1
ATOM 1629 C CA . MET A 1 196 ? 4.515 2.832 -12.082 1.00 92.38 196 MET A CA 1
ATOM 1630 C C . MET A 1 196 ? 3.174 3.175 -12.741 1.00 92.38 196 MET A C 1
ATOM 1632 O O . MET A 1 196 ? 2.509 4.109 -12.299 1.00 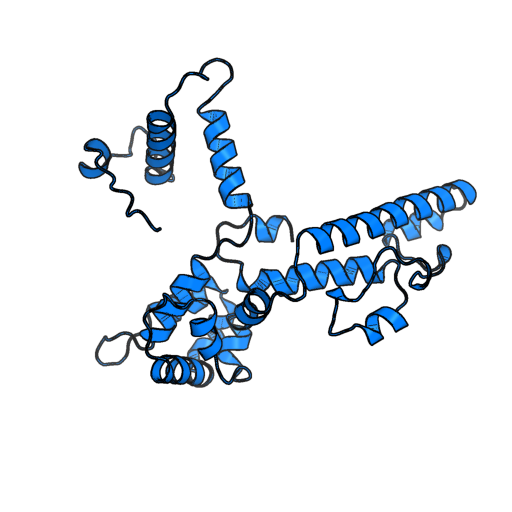92.38 196 MET A O 1
ATOM 1636 N N . CYS A 1 197 ? 2.758 2.416 -13.755 1.00 91.00 197 CYS A N 1
ATOM 1637 C CA . CYS A 1 197 ? 1.472 2.595 -14.427 1.00 91.00 197 CYS A CA 1
ATOM 1638 C C . CYS A 1 197 ? 0.289 1.951 -13.686 1.00 91.00 197 CYS A C 1
ATOM 1640 O O . CYS A 1 197 ? -0.856 2.170 -14.084 1.00 91.00 197 CYS A O 1
ATOM 1642 N N . LEU A 1 198 ? 0.524 1.160 -12.632 1.00 90.81 198 LEU A N 1
ATOM 1643 C CA . LEU A 1 198 ? -0.567 0.510 -11.911 1.00 90.81 198 LEU A CA 1
ATOM 1644 C C . LEU A 1 198 ? -1.395 1.533 -11.116 1.00 90.81 198 LEU A C 1
ATOM 1646 O O . LEU A 1 198 ? -0.841 2.299 -10.317 1.00 90.81 198 LEU A O 1
ATOM 1650 N N . PRO A 1 199 ? -2.732 1.525 -11.267 1.00 88.12 199 PRO A N 1
ATOM 1651 C CA . PRO A 1 199 ? -3.595 2.377 -10.469 1.00 88.12 199 PRO A CA 1
ATOM 1652 C C . PRO A 1 199 ? -3.555 1.927 -9.007 1.00 88.12 199 PRO A C 1
ATOM 1654 O O . PRO A 1 199 ? -3.667 0.742 -8.700 1.00 88.12 199 PRO A O 1
ATOM 1657 N N . HIS A 1 200 ? -3.417 2.883 -8.092 1.00 88.25 200 HIS A N 1
ATOM 1658 C CA . HIS A 1 200 ? -3.360 2.610 -6.653 1.00 88.25 200 HIS A CA 1
ATOM 1659 C C . HIS A 1 200 ? -4.653 2.983 -5.912 1.00 88.25 200 HIS A C 1
ATOM 1661 O O . HIS A 1 200 ? -4.821 2.605 -4.755 1.00 88.25 200 HIS A O 1
ATOM 1667 N N . SER A 1 201 ? -5.555 3.739 -6.545 1.00 85.88 201 SER A N 1
ATOM 1668 C CA . SER A 1 201 ? -6.841 4.142 -5.970 1.00 85.88 201 SER A CA 1
ATOM 1669 C C . SER A 1 201 ? -7.846 4.564 -7.048 1.00 85.88 201 SER A C 1
ATOM 1671 O O . SER A 1 201 ? -7.487 4.798 -8.204 1.00 85.88 201 SER A O 1
ATOM 1673 N N . SER A 1 202 ? -9.113 4.714 -6.651 1.00 84.44 202 SER A N 1
ATOM 1674 C CA . SER A 1 202 ? -10.177 5.290 -7.484 1.00 84.44 202 SER A CA 1
ATOM 1675 C C . SER A 1 202 ? -10.075 6.809 -7.644 1.00 84.44 202 SER A C 1
ATOM 1677 O O . SER A 1 202 ? -10.793 7.371 -8.469 1.00 84.44 202 SER A O 1
ATOM 1679 N N . ALA A 1 203 ? -9.187 7.489 -6.907 1.00 83.62 203 ALA A N 1
ATOM 1680 C CA . ALA A 1 203 ? -9.137 8.950 -6.866 1.00 83.62 203 ALA A CA 1
ATOM 1681 C C . ALA A 1 203 ? -8.880 9.575 -8.248 1.00 83.62 203 ALA A C 1
ATOM 1683 O O . ALA A 1 203 ? -9.409 10.642 -8.553 1.00 83.62 203 ALA A O 1
ATOM 1684 N N . CYS A 1 204 ? -8.107 8.899 -9.105 1.00 80.88 204 CYS A N 1
ATOM 1685 C CA . CYS A 1 204 ? -7.900 9.330 -10.488 1.00 80.88 204 CYS A CA 1
ATOM 1686 C C . CYS A 1 204 ? -9.216 9.317 -11.287 1.00 80.88 204 CYS A C 1
ATOM 1688 O O . CYS A 1 204 ? -9.577 10.313 -11.910 1.00 80.88 204 CYS A O 1
ATOM 1690 N N . ALA A 1 205 ? -9.992 8.232 -11.189 1.00 84.81 205 ALA A N 1
ATOM 1691 C CA . ALA A 1 205 ? -11.293 8.131 -11.847 1.00 84.81 205 ALA A CA 1
ATOM 1692 C C . ALA A 1 205 ? -12.296 9.154 -11.286 1.00 84.81 205 ALA A C 1
ATOM 1694 O O . ALA A 1 205 ? -13.004 9.810 -12.046 1.00 84.81 205 ALA A O 1
ATOM 1695 N N . GLU A 1 206 ? -12.316 9.356 -9.966 1.00 86.19 206 GLU A N 1
ATOM 1696 C CA . GLU A 1 206 ? -13.172 10.350 -9.306 1.00 86.19 206 GLU A CA 1
ATOM 1697 C C . GLU A 1 206 ? -12.855 11.784 -9.750 1.00 86.19 206 GLU A C 1
ATOM 1699 O O . GLU A 1 206 ? -13.777 12.575 -9.970 1.00 86.19 206 GLU A O 1
ATOM 1704 N N . ARG A 1 207 ? -11.573 12.116 -9.966 1.00 86.25 207 ARG A N 1
ATOM 1705 C CA . ARG A 1 207 ? -11.166 13.398 -10.561 1.00 86.25 207 ARG A CA 1
ATOM 1706 C C . ARG A 1 207 ? -11.746 13.563 -11.966 1.00 86.25 207 ARG A C 1
ATOM 1708 O O . ARG A 1 207 ? -12.360 14.597 -12.233 1.00 86.25 207 ARG A O 1
ATOM 1715 N N . ILE A 1 208 ? -11.648 12.546 -12.826 1.00 88.00 208 ILE A N 1
ATOM 1716 C CA . ILE A 1 208 ? -12.244 12.580 -14.173 1.00 88.00 208 ILE A CA 1
ATOM 1717 C C . ILE A 1 208 ? -13.774 12.698 -14.113 1.00 88.00 208 ILE A C 1
ATOM 1719 O O . ILE A 1 208 ? -14.356 13.510 -14.833 1.00 88.00 208 ILE A O 1
ATOM 1723 N N . PHE A 1 209 ? -14.450 11.974 -13.218 1.00 88.00 209 PHE A N 1
ATOM 1724 C CA . PHE A 1 209 ? -15.902 12.090 -13.042 1.00 88.00 209 PHE A CA 1
ATOM 1725 C C . PHE A 1 209 ? -16.327 13.473 -12.544 1.00 88.00 209 PHE A C 1
ATOM 1727 O O . PHE A 1 209 ? -17.339 14.008 -12.999 1.00 88.00 209 PHE A O 1
ATOM 1734 N N . SER A 1 210 ? -15.539 14.092 -11.666 1.00 89.94 210 SER A N 1
ATOM 1735 C CA . SER A 1 210 ? -15.750 15.478 -11.248 1.00 89.94 210 SER A CA 1
ATOM 1736 C C . SER A 1 210 ? -15.644 16.443 -12.436 1.00 89.94 210 SER A C 1
ATOM 1738 O O . SER A 1 210 ? -16.521 17.287 -12.636 1.00 89.94 210 SER A O 1
ATOM 1740 N N . GLN A 1 211 ? -14.640 16.266 -13.305 1.00 89.81 211 GLN A N 1
ATOM 1741 C CA . GLN A 1 211 ? -14.535 17.046 -14.543 1.00 89.81 211 GLN A CA 1
ATOM 1742 C C . GLN A 1 211 ? -15.726 16.809 -15.475 1.00 89.81 211 GLN A C 1
ATOM 1744 O O . GLN A 1 211 ? -16.283 17.761 -16.025 1.00 89.81 211 GLN A O 1
ATOM 1749 N N . LEU A 1 212 ? -16.173 15.561 -15.611 1.00 90.50 212 LEU A N 1
ATOM 1750 C CA . LEU A 1 212 ? -17.332 15.221 -16.426 1.00 90.50 212 LEU A CA 1
ATOM 1751 C C . LEU A 1 212 ? -18.616 15.882 -15.904 1.00 90.50 212 LEU A C 1
ATOM 1753 O O . LEU A 1 212 ? -19.406 16.372 -16.709 1.00 90.50 212 LEU A O 1
ATOM 1757 N N . ASN A 1 213 ? -18.801 15.969 -14.585 1.00 90.12 213 ASN A N 1
ATOM 1758 C CA . ASN A 1 213 ? -19.926 16.683 -13.974 1.00 90.12 213 ASN A CA 1
ATOM 1759 C C . ASN A 1 213 ? -19.894 18.191 -14.272 1.00 90.12 213 ASN A C 1
ATOM 1761 O O . ASN A 1 213 ? -20.944 18.801 -14.475 1.00 90.12 213 ASN A O 1
ATOM 1765 N N . ASN A 1 214 ? -18.703 18.790 -14.372 1.00 89.12 214 ASN A N 1
ATOM 1766 C CA . ASN A 1 214 ? -18.556 20.185 -14.798 1.00 89.12 214 ASN A CA 1
ATOM 1767 C C . ASN A 1 214 ? -18.877 20.377 -16.290 1.00 89.12 214 ASN A C 1
ATOM 1769 O O . ASN A 1 214 ? -19.408 21.416 -16.683 1.00 89.12 214 ASN A O 1
ATOM 1773 N N . ILE A 1 215 ? -18.587 19.380 -17.133 1.00 89.19 215 ILE A N 1
ATOM 1774 C CA . ILE A 1 215 ? -18.912 19.404 -18.568 1.00 89.19 215 ILE A CA 1
ATOM 1775 C C . ILE A 1 215 ? -20.418 19.203 -18.791 1.00 89.19 215 ILE A C 1
ATOM 1777 O O . ILE A 1 215 ? -21.029 19.934 -19.580 1.00 89.19 215 ILE A O 1
ATOM 1781 N N . LYS A 1 216 ? -21.009 18.219 -18.099 1.00 89.94 216 LYS A N 1
ATOM 1782 C CA . LYS A 1 216 ? -22.427 17.843 -18.163 1.00 89.94 216 LYS A CA 1
ATOM 1783 C C . LYS A 1 216 ? -23.199 18.434 -16.989 1.00 89.94 216 LYS A C 1
ATOM 1785 O O . LYS A 1 216 ? -23.553 17.744 -16.035 1.00 89.94 216 LYS A O 1
ATOM 1790 N N . THR A 1 217 ? -23.512 19.718 -17.087 1.00 89.62 217 THR A N 1
ATOM 1791 C CA . THR A 1 217 ? -24.350 20.391 -16.089 1.00 89.62 217 THR A CA 1
ATOM 1792 C C . THR A 1 217 ? -25.830 20.051 -16.280 1.00 89.62 217 THR A C 1
ATOM 1794 O O . THR A 1 217 ? -26.243 19.558 -17.331 1.00 89.62 217 THR A O 1
ATOM 1797 N N . LYS A 1 218 ? -26.672 20.373 -15.287 1.00 87.31 218 LYS A N 1
ATOM 1798 C CA . LYS A 1 218 ? -28.135 20.183 -15.376 1.00 87.31 218 LYS A CA 1
ATOM 1799 C C . LYS A 1 218 ? -28.759 20.872 -16.599 1.00 87.31 218 LYS A C 1
ATOM 1801 O O . LYS A 1 218 ? -29.705 20.341 -17.166 1.00 87.31 218 LYS A O 1
ATOM 1806 N N . LEU A 1 219 ? -28.214 22.022 -17.009 1.00 87.56 219 LEU A N 1
ATOM 1807 C CA . LEU A 1 219 ? -28.666 22.781 -18.182 1.00 87.56 219 LEU A CA 1
ATOM 1808 C C . LEU A 1 219 ? -28.023 22.296 -19.495 1.00 87.56 219 LEU A C 1
ATOM 1810 O O . LEU A 1 219 ? -28.583 22.507 -20.565 1.00 87.56 219 LEU A O 1
ATOM 1814 N N . ARG A 1 220 ? -26.862 21.632 -19.423 1.00 86.00 220 ARG A N 1
ATOM 1815 C CA . ARG A 1 220 ? -26.086 21.135 -20.570 1.00 86.00 220 ARG A CA 1
ATOM 1816 C C . ARG A 1 220 ? -25.834 19.628 -20.441 1.00 86.00 220 ARG A C 1
ATOM 1818 O O . ARG A 1 220 ? -24.697 19.169 -20.401 1.00 86.00 220 ARG A O 1
ATOM 1825 N N . ASN A 1 221 ? -26.902 18.842 -20.358 1.00 87.75 221 ASN A N 1
ATOM 1826 C CA . ASN A 1 221 ? -26.827 17.394 -20.126 1.00 87.75 221 ASN A CA 1
ATOM 1827 C C . ASN A 1 221 ? -26.856 16.548 -21.416 1.00 87.75 221 ASN A C 1
ATOM 1829 O O . ASN A 1 221 ? -26.465 15.377 -21.390 1.00 87.75 221 ASN A O 1
ATOM 1833 N N . LYS A 1 222 ? -27.275 17.132 -22.546 1.00 89.00 222 LYS A N 1
ATOM 1834 C CA . LYS A 1 222 ? -27.420 16.463 -23.849 1.00 89.00 222 LYS A CA 1
ATOM 1835 C C . LYS A 1 222 ? -26.161 16.601 -24.717 1.00 89.00 222 LYS A C 1
ATOM 1837 O O . LYS A 1 222 ? -26.204 17.154 -25.810 1.00 89.00 222 LYS A O 1
ATOM 1842 N N . LEU A 1 223 ? -25.033 16.127 -24.196 1.00 90.00 223 LEU A N 1
ATOM 1843 C CA . LEU A 1 223 ? -23.777 16.012 -24.942 1.00 90.00 223 LEU A CA 1
ATOM 1844 C C . LEU A 1 223 ? -23.538 14.553 -25.325 1.00 90.00 223 LEU A C 1
ATOM 1846 O O . LEU A 1 223 ? -23.755 13.655 -24.506 1.00 90.00 223 LEU A O 1
ATOM 1850 N N . GLU A 1 224 ? -23.080 14.331 -26.555 1.00 91.62 224 GLU A N 1
ATOM 1851 C CA . GLU A 1 224 ? -22.625 13.014 -26.989 1.00 91.62 224 GLU A CA 1
ATOM 1852 C C . GLU A 1 224 ? -21.354 12.609 -26.240 1.00 91.62 224 GLU A C 1
ATOM 1854 O O . GLU A 1 224 ? -20.534 13.454 -25.871 1.00 91.62 224 GLU A O 1
ATOM 1859 N N . VAL A 1 225 ? -21.164 11.301 -26.054 1.00 89.19 225 VAL A N 1
ATOM 1860 C CA . VAL A 1 225 ? -19.986 10.752 -25.362 1.00 89.19 225 VAL A CA 1
ATOM 1861 C C . VAL A 1 225 ? -18.695 11.220 -26.029 1.00 89.19 225 VAL A C 1
ATOM 1863 O O . VAL A 1 225 ? -17.804 11.695 -25.335 1.00 89.19 225 VAL A O 1
ATOM 1866 N N . LYS A 1 226 ? -18.635 11.196 -27.368 1.00 88.50 226 LYS A N 1
ATOM 1867 C CA . LYS A 1 226 ? -17.480 11.676 -28.143 1.00 88.50 226 LYS A CA 1
ATOM 1868 C C . LYS A 1 226 ? -17.161 13.143 -27.862 1.00 88.50 226 LYS A C 1
ATOM 1870 O O . LYS A 1 226 ? -16.000 13.508 -27.749 1.00 88.50 226 LYS A O 1
ATOM 1875 N N . THR A 1 227 ? -18.184 13.984 -27.709 1.00 88.25 227 THR A N 1
ATOM 1876 C CA . THR A 1 227 ? -17.996 15.401 -27.378 1.00 88.25 227 THR A CA 1
ATOM 1877 C C . THR A 1 227 ? -17.440 15.570 -25.969 1.00 88.25 227 THR A C 1
ATOM 1879 O O . THR A 1 227 ? -16.518 16.355 -25.773 1.00 88.25 227 THR A O 1
ATOM 1882 N N . CYS A 1 228 ? -17.977 14.844 -24.984 1.00 89.12 228 CYS A N 1
ATOM 1883 C CA . CYS A 1 228 ? -17.447 14.871 -23.620 1.00 89.12 228 CYS A CA 1
ATOM 1884 C C . CYS A 1 228 ? -15.994 14.388 -23.569 1.00 89.12 228 CYS A C 1
ATOM 1886 O O . CYS A 1 228 ? -15.167 15.035 -22.937 1.00 89.12 228 CYS A O 1
ATOM 1888 N N . ASP A 1 229 ? -15.697 13.302 -24.277 1.00 88.56 229 ASP A N 1
ATOM 1889 C CA . ASP A 1 229 ? -14.366 12.719 -24.388 1.00 88.56 229 ASP A CA 1
ATOM 1890 C C . ASP A 1 229 ? -13.363 13.685 -25.036 1.00 88.56 229 ASP A C 1
ATOM 1892 O O . ASP A 1 229 ? -12.300 13.941 -24.477 1.00 88.56 229 ASP A O 1
ATOM 1896 N N . SER A 1 230 ? -13.731 14.324 -26.151 1.00 87.25 230 SER A N 1
ATOM 1897 C CA . SER A 1 230 ? -12.891 15.347 -26.786 1.00 87.25 230 SER A CA 1
ATOM 1898 C C . SER A 1 230 ? -12.645 16.551 -25.872 1.00 87.25 230 SER A C 1
ATOM 1900 O O . SER A 1 230 ? -11.538 17.078 -25.840 1.00 87.25 230 SER A O 1
ATOM 1902 N N . ILE A 1 231 ? -13.653 16.994 -25.107 1.00 88.31 231 ILE A N 1
ATOM 1903 C CA . ILE A 1 231 ? -13.488 18.110 -24.161 1.00 88.31 231 ILE A CA 1
ATOM 1904 C C . ILE A 1 231 ? -12.530 17.727 -23.026 1.00 88.31 231 ILE A C 1
ATOM 1906 O O . ILE A 1 231 ? -11.687 18.547 -22.664 1.00 88.31 231 ILE A O 1
ATOM 1910 N N . LEU A 1 232 ? -12.649 16.513 -22.475 1.00 89.06 232 LEU A N 1
ATOM 1911 C CA . LEU A 1 232 ? -11.741 16.011 -21.439 1.00 89.06 232 LEU A CA 1
ATOM 1912 C C . LEU A 1 232 ? -10.301 15.950 -21.960 1.00 89.06 232 LEU A C 1
ATOM 1914 O O . LEU A 1 232 ? -9.422 16.563 -21.364 1.00 89.06 232 LEU A O 1
ATOM 1918 N N . HIS A 1 233 ? -10.080 15.332 -23.122 1.00 86.44 233 HIS A N 1
ATOM 1919 C CA . HIS A 1 233 ? -8.751 15.241 -23.729 1.00 86.44 233 HIS A CA 1
ATOM 1920 C C . HIS A 1 233 ? -8.140 16.609 -24.040 1.00 86.44 233 HIS A C 1
ATOM 1922 O O . HIS A 1 233 ? -6.973 16.842 -23.742 1.00 86.44 233 HIS A O 1
ATOM 1928 N N . CYS A 1 234 ? -8.910 17.538 -24.619 1.00 85.56 234 CYS A N 1
ATOM 1929 C CA . CYS A 1 234 ? -8.416 18.892 -24.867 1.00 85.56 234 CYS A CA 1
ATOM 1930 C C . CYS A 1 234 ? -8.026 19.590 -23.562 1.00 85.56 234 CYS A C 1
ATOM 1932 O O . CYS A 1 234 ? -7.000 20.260 -23.521 1.00 85.56 234 CYS A O 1
ATOM 1934 N N . LYS A 1 235 ? -8.813 19.416 -22.494 1.00 85.38 235 LYS A N 1
ATOM 1935 C CA . LYS A 1 235 ? -8.504 19.989 -21.183 1.00 85.38 235 LYS A CA 1
ATOM 1936 C C . LYS A 1 235 ? -7.215 19.410 -20.595 1.00 85.38 235 LYS A C 1
ATOM 1938 O O . LYS A 1 235 ? -6.395 20.179 -20.105 1.00 85.38 235 LYS A O 1
ATOM 1943 N N . ASP A 1 236 ? -7.022 18.099 -20.683 1.00 84.88 236 ASP A N 1
ATOM 1944 C CA . ASP A 1 236 ? -5.810 17.445 -20.182 1.00 84.88 236 ASP A CA 1
ATOM 1945 C C . ASP A 1 236 ? -4.569 17.868 -20.984 1.00 84.88 236 ASP A C 1
ATOM 1947 O O . ASP A 1 236 ? -3.530 18.172 -20.403 1.00 84.88 236 ASP A O 1
ATOM 1951 N N . LEU A 1 237 ? -4.684 17.979 -22.313 1.00 85.75 237 LEU A N 1
ATOM 1952 C CA . LEU A 1 237 ? -3.596 18.434 -23.190 1.00 85.75 237 LEU A CA 1
ATOM 1953 C C . LEU A 1 237 ? -3.244 19.916 -23.021 1.00 85.75 237 LEU A C 1
ATOM 1955 O O . LEU A 1 237 ? -2.112 20.308 -23.301 1.00 85.75 237 LEU A O 1
ATOM 1959 N N . MET A 1 238 ? -4.205 20.744 -22.606 1.00 84.44 238 MET A N 1
ATOM 1960 C CA . MET A 1 238 ? -3.946 22.136 -22.242 1.00 84.44 238 MET A CA 1
ATOM 1961 C C . MET A 1 238 ? -3.124 22.239 -20.952 1.00 84.44 238 MET A C 1
ATOM 1963 O O . MET A 1 238 ? -2.359 23.186 -20.795 1.00 84.44 238 MET A O 1
ATOM 1967 N N . GLY A 1 239 ? -3.247 21.276 -20.032 1.00 81.88 239 GLY A N 1
ATOM 1968 C CA . GLY A 1 239 ? -2.542 21.302 -18.752 1.00 81.88 239 GLY A CA 1
ATOM 1969 C C . GLY A 1 239 ? -2.800 22.605 -17.986 1.00 81.88 239 GLY A C 1
ATOM 1970 O O . GLY A 1 239 ? -3.942 22.933 -17.667 1.00 81.88 239 GLY A O 1
ATOM 1971 N N . ASN A 1 240 ? -1.729 23.355 -17.708 1.00 79.25 240 ASN A N 1
ATOM 1972 C CA . ASN A 1 240 ? -1.797 24.659 -17.035 1.00 79.25 240 ASN A CA 1
ATOM 1973 C C . ASN A 1 240 ? -1.923 25.851 -18.002 1.00 79.25 240 ASN A C 1
ATOM 1975 O O . ASN A 1 240 ? -2.046 26.991 -17.545 1.00 79.25 240 ASN A O 1
ATOM 1979 N N . ASP A 1 241 ? -1.888 25.619 -19.316 1.00 80.75 241 ASP A N 1
ATOM 1980 C CA . ASP A 1 241 ? -2.064 26.678 -20.303 1.00 80.75 241 ASP A CA 1
ATOM 1981 C C . ASP A 1 241 ? -3.532 27.103 -20.398 1.00 80.75 241 ASP A C 1
ATOM 1983 O O . ASP A 1 241 ? -4.472 26.326 -20.215 1.00 80.75 241 ASP A O 1
ATOM 1987 N N . ASN A 1 242 ? -3.748 28.375 -20.722 1.00 77.94 242 ASN A N 1
ATOM 1988 C CA . ASN A 1 242 ? -5.090 28.902 -20.922 1.00 77.94 242 ASN A CA 1
ATOM 1989 C C . ASN A 1 242 ? -5.547 28.719 -22.382 1.00 77.94 242 ASN A C 1
ATOM 1991 O O . ASN A 1 242 ? -4.749 28.519 -23.300 1.00 77.94 242 ASN A O 1
ATOM 1995 N N . CYS A 1 243 ? -6.857 28.832 -22.618 1.00 76.38 243 CYS A N 1
ATOM 1996 C CA . CYS A 1 243 ? -7.453 28.645 -23.948 1.00 76.38 243 CYS A CA 1
ATOM 1997 C C . CYS A 1 243 ? -7.031 29.700 -24.983 1.00 76.38 243 CYS A C 1
ATOM 1999 O O . CYS A 1 243 ? -7.360 29.560 -26.158 1.00 76.38 243 CYS A O 1
ATOM 2001 N N . THR A 1 244 ? -6.330 30.754 -24.559 1.00 81.06 244 THR A N 1
ATOM 2002 C CA . THR A 1 244 ? -5.851 31.827 -25.437 1.00 81.06 244 THR A CA 1
ATOM 2003 C C . THR A 1 244 ? -4.393 31.653 -25.854 1.00 81.06 244 THR A C 1
ATOM 2005 O O . THR A 1 244 ? -4.006 32.137 -26.915 1.00 81.06 244 THR A O 1
ATOM 2008 N N . THR A 1 245 ? -3.586 30.954 -25.052 1.00 83.81 245 THR A N 1
ATOM 2009 C CA . THR A 1 245 ? -2.161 30.718 -25.315 1.00 83.81 245 THR A CA 1
ATOM 2010 C C . THR A 1 245 ? -1.905 29.336 -25.891 1.00 83.81 245 THR A C 1
ATOM 2012 O O . THR A 1 245 ? -0.979 29.176 -26.687 1.00 83.81 245 THR A O 1
ATOM 2015 N N . TRP A 1 246 ? -2.725 28.350 -25.525 1.00 85.88 246 TRP A N 1
ATOM 2016 C CA . TRP A 1 246 ? -2.566 26.989 -26.009 1.00 85.88 246 TRP A CA 1
ATOM 2017 C C . TRP A 1 246 ? -2.892 26.889 -27.500 1.00 85.88 246 TRP A C 1
ATOM 2019 O O . TRP A 1 246 ? -3.974 27.270 -27.954 1.00 85.88 246 TRP A O 1
ATOM 2029 N N . LYS A 1 247 ? -1.945 26.350 -28.272 1.00 83.19 247 LYS A N 1
ATOM 2030 C CA . LYS A 1 247 ? -2.122 26.079 -29.699 1.00 83.19 247 LYS A CA 1
ATOM 2031 C C . LYS A 1 247 ? -2.225 24.568 -29.905 1.00 83.19 247 LYS A C 1
ATOM 2033 O O . LYS A 1 247 ? -1.211 23.887 -29.744 1.00 83.19 247 LYS A O 1
ATOM 2038 N N . PRO A 1 248 ? -3.407 24.035 -30.267 1.00 79.00 248 PRO A N 1
ATOM 2039 C CA . PRO A 1 248 ? -3.558 22.609 -30.510 1.00 79.00 248 PRO A CA 1
ATOM 2040 C C . PRO A 1 248 ? -2.677 22.178 -31.682 1.00 79.00 248 PRO A C 1
ATOM 2042 O O . PRO A 1 248 ? -2.593 22.864 -32.705 1.00 79.00 248 PRO A O 1
ATOM 2045 N N . SER A 1 249 ? -2.034 21.021 -31.549 1.00 79.69 249 SER A N 1
ATOM 2046 C CA . SER A 1 249 ? -1.315 20.416 -32.664 1.00 79.69 249 SER A CA 1
ATOM 2047 C C . SER A 1 249 ? -2.293 19.966 -33.754 1.00 79.69 249 SER A C 1
ATOM 2049 O O . SER A 1 249 ? -3.469 19.684 -33.510 1.00 79.69 249 SER A O 1
ATOM 2051 N N . VAL A 1 250 ? -1.791 19.855 -34.984 1.00 76.69 250 VAL A N 1
ATOM 2052 C CA . VAL A 1 250 ? -2.591 19.424 -36.140 1.00 76.69 250 VAL A CA 1
ATOM 2053 C C . VAL A 1 250 ? -3.215 18.038 -35.913 1.00 76.69 250 VAL A C 1
ATOM 2055 O O . VAL A 1 250 ? -4.347 17.806 -36.325 1.00 76.69 250 VAL A O 1
ATOM 2058 N N . SER A 1 251 ? -2.534 17.143 -35.188 1.00 72.44 251 SER A N 1
ATOM 2059 C CA . SER A 1 251 ? -3.052 15.813 -34.843 1.00 72.44 251 SER A CA 1
ATOM 2060 C C . SER A 1 251 ? -4.268 15.858 -33.911 1.00 72.44 251 SER A C 1
ATOM 2062 O O . SER A 1 251 ? -5.198 15.073 -34.090 1.00 72.44 251 SER A O 1
ATOM 2064 N N . VAL A 1 252 ? -4.307 16.802 -32.963 1.00 73.31 252 VAL A N 1
ATOM 2065 C CA . VAL A 1 252 ? -5.450 17.004 -32.054 1.00 73.31 252 VAL A CA 1
ATOM 2066 C C . VAL A 1 252 ? -6.678 17.498 -32.823 1.00 73.31 252 VAL A C 1
ATOM 2068 O O . VAL A 1 252 ? -7.795 17.071 -32.541 1.00 73.31 252 VAL A O 1
ATOM 2071 N N . LEU A 1 253 ? -6.473 18.334 -33.845 1.00 71.56 253 LEU A N 1
ATOM 2072 C CA . LEU A 1 253 ? -7.542 18.892 -34.682 1.00 71.56 253 LEU A CA 1
ATOM 2073 C C . LEU A 1 253 ? -8.115 17.899 -35.711 1.00 71.56 253 LEU A C 1
ATOM 2075 O O . LEU A 1 253 ? -9.234 18.089 -36.179 1.00 71.56 253 LEU A O 1
ATOM 2079 N N . GLN A 1 254 ? -7.367 16.855 -36.083 1.00 70.62 254 GLN A N 1
ATOM 2080 C CA . GLN A 1 254 ? -7.734 15.923 -37.162 1.00 70.62 254 GLN A CA 1
ATOM 2081 C C . GLN A 1 254 ? -8.538 14.689 -36.716 1.00 70.62 254 GLN A C 1
ATOM 2083 O O . GLN A 1 254 ? -9.056 13.972 -37.566 1.00 70.62 254 GLN A O 1
ATOM 2088 N N . HIS A 1 255 ? -8.605 14.421 -35.411 1.00 56.34 255 HIS A N 1
ATOM 2089 C CA . HIS A 1 255 ? -9.226 13.263 -34.754 1.00 56.34 255 HIS A CA 1
ATOM 2090 C C . HIS A 1 255 ? -9.528 12.014 -35.625 1.00 56.34 255 HIS A C 1
ATOM 2092 O O . HIS A 1 255 ? -10.659 11.746 -36.032 1.00 56.34 255 HIS A O 1
ATOM 2098 N N . LYS A 1 256 ? -8.503 11.168 -35.790 1.00 47.62 256 LYS A N 1
ATOM 2099 C CA . LYS A 1 256 ? -8.627 9.702 -35.733 1.00 47.62 256 LYS A CA 1
ATOM 2100 C C . LYS A 1 256 ? -7.720 9.214 -34.604 1.00 47.62 256 LYS A C 1
ATOM 2102 O O . LYS A 1 256 ? -6.593 8.804 -34.855 1.00 47.62 256 LYS A O 1
ATOM 2107 N N . LEU A 1 257 ? -8.176 9.303 -33.357 1.00 52.75 257 LEU A N 1
ATOM 2108 C CA . LEU A 1 257 ? -7.511 8.580 -32.276 1.00 52.75 257 LEU A CA 1
ATOM 2109 C C . LEU A 1 257 ? -7.965 7.122 -32.366 1.00 52.75 257 LEU A C 1
ATOM 2111 O O . LEU A 1 257 ? -9.085 6.774 -32.003 1.00 52.75 257 LEU A O 1
ATOM 2115 N N . THR A 1 258 ? -7.123 6.276 -32.953 1.00 39.72 258 THR A N 1
ATOM 2116 C CA . THR A 1 258 ? -7.256 4.826 -32.836 1.00 39.72 258 THR A CA 1
ATOM 2117 C C . THR A 1 258 ? -6.982 4.456 -31.387 1.00 39.72 258 THR A C 1
ATOM 2119 O O . THR A 1 258 ? -5.839 4.534 -30.938 1.00 39.72 258 THR A O 1
ATOM 2122 N N . TYR A 1 259 ? -8.017 4.037 -30.665 1.00 45.09 259 TYR A N 1
ATOM 2123 C CA . TYR A 1 259 ? -7.814 3.153 -29.529 1.00 45.09 259 TYR A CA 1
ATOM 2124 C C . TYR A 1 259 ? -7.130 1.905 -30.092 1.00 45.09 259 TYR A C 1
ATOM 2126 O O . TYR A 1 259 ? -7.673 1.248 -30.981 1.00 45.09 259 TYR A O 1
ATOM 2134 N N . SER A 1 260 ? -5.913 1.596 -29.650 1.00 35.59 260 SER A N 1
ATOM 2135 C CA . SER A 1 260 ? -5.476 0.209 -29.719 1.00 35.59 260 SER A CA 1
ATOM 2136 C C . SER A 1 260 ? -6.430 -0.547 -28.804 1.00 35.59 260 SER A C 1
ATOM 2138 O O . SER A 1 260 ? -6.373 -0.361 -27.587 1.00 35.59 260 SER A O 1
ATOM 2140 N N . ASP A 1 261 ? -7.349 -1.308 -29.392 1.00 30.78 261 ASP A N 1
ATOM 2141 C CA . ASP A 1 261 ? -8.192 -2.264 -28.686 1.00 30.78 261 ASP A CA 1
ATOM 2142 C C . ASP A 1 261 ? -7.282 -3.226 -27.907 1.00 30.78 261 ASP A C 1
ATOM 2144 O O . ASP A 1 261 ? -6.809 -4.233 -28.436 1.00 30.78 261 ASP A O 1
ATOM 2148 N N . ALA A 1 262 ? -6.998 -2.894 -26.650 1.00 31.47 262 ALA A N 1
ATOM 2149 C CA . ALA A 1 262 ? -6.470 -3.838 -25.685 1.00 31.47 262 ALA A CA 1
ATOM 2150 C C . ALA A 1 262 ? -7.646 -4.734 -25.281 1.00 31.47 262 ALA A C 1
ATOM 2152 O O . ALA A 1 262 ? -8.475 -4.359 -24.450 1.00 31.47 262 ALA A O 1
ATOM 2153 N N . ARG A 1 263 ? -7.761 -5.864 -25.982 1.00 30.41 263 ARG A N 1
ATOM 2154 C CA . ARG A 1 263 ? -8.531 -7.028 -25.538 1.00 30.41 263 ARG A CA 1
ATOM 2155 C C . ARG A 1 263 ? -7.810 -7.741 -24.406 1.00 30.41 263 ARG A C 1
ATOM 2157 O O . ARG A 1 263 ? -6.561 -7.784 -24.459 1.00 30.41 263 ARG A O 1
#

Nearest PDB structures (foldseek):
  4d1q-assembly1_B  TM=4.850E-01  e=9.960E-01  Musca domestica

Mean predicted aligned error: 7.73 Å

Foldseek 3Di:
DVVQLLDPFQDLLCLLVVLVVVLLVLCQQWFDPVLCVVCVPPPLPDQLPDPVRTDPLVPGHDDDVLVVVVVDPPDDPVVNSVVSVVSSVVSSVVSVVSSVVDDNPPPVSVLSNCLQLCNLQPLPCQADLCLCVVVVVQDADSVLQSVLSNCNNVDPVSVVQSVVGRVSSLVVLLCDADPVRHRPRVSPNSSSVVSRPDRSDCSVVVVLVVVLCVCCDPVRPPDDPVRSVLVSVVPVVCPPPDPVPDDDDPDSVVDPPDDPPPD

Sequence (263 aa):
MNIEFQSEHPKIHHLYEKISELYKIILKNYIRNDILKNHKYNLAAIAPSNPDYFLKIDEMYFGAKVEQMFENDSIDKSEIRNFKTNALSFYVELCVQIRQRFDFNDHILKFLSNFTPEKAISGDVLSIVKICSYFPNIDVDVEDLNTEWRLLPEIEDLKNISLLGFEQFWSHIINCKNDLNVPMFPNLIKVIKCVMCLPHSSACAERIFSQLNNIKTKLRNKLEVKTCDSILHCKDLMGNDNCTTWKPSVSVLQHKLTYSDAR

Organism: NCBI:txid3402493

Radius of gyration: 25.06 Å; Cα contacts (8 Å, |Δi|>4): 203; chains: 1; bounding box: 59×47×74 Å

Solvent-accessible surface area (backbone atoms only — not comparable to full-atom values): 15687 Å² total; per-residue (Å²): 104,74,74,64,52,54,50,91,64,72,49,41,42,48,48,47,59,53,53,51,49,53,52,51,56,60,44,63,27,43,40,33,67,67,61,52,60,78,33,70,91,43,68,70,76,60,63,67,80,45,72,92,46,44,44,58,80,88,75,40,59,83,49,74,72,52,56,61,55,69,72,41,85,86,61,57,70,68,59,54,51,50,50,52,51,53,51,48,52,49,53,31,50,52,50,49,56,46,57,75,75,46,70,77,78,45,65,63,46,59,52,42,40,48,73,37,44,69,45,44,47,61,58,78,66,79,66,63,58,68,52,45,77,78,42,71,85,60,91,56,57,62,68,58,28,34,51,49,52,65,48,44,43,75,41,68,71,52,67,67,39,40,75,68,39,62,66,57,35,51,52,48,56,62,69,37,53,45,98,85,74,43,67,65,37,70,40,48,43,55,53,50,53,54,59,54,68,44,82,64,52,63,47,64,59,51,52,52,50,52,51,48,48,70,66,45,32,9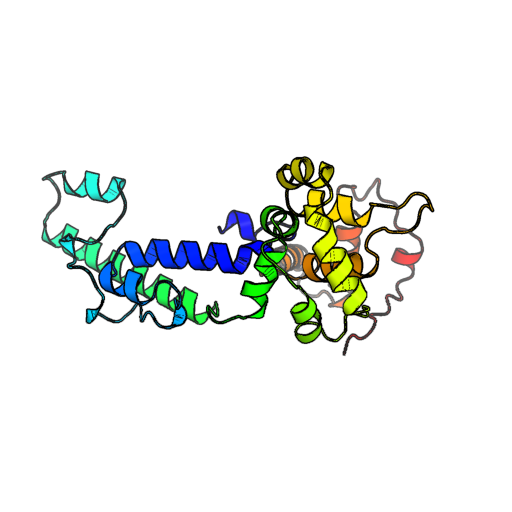5,91,48,60,91,63,56,69,68,57,54,51,52,52,51,52,52,51,61,74,38,62,91,51,50,90,86,75,54,76,81,52,71,71,72,76,65,67,80,81,76,75,79,81,82,123

InterPro domains:
  IPR008906 HAT, C-terminal dimerisation domain [PF05699] (181-235)
  IPR012337 Ribonuclease H-like superfamily [SSF53098] (5-239)